Protein 3GS9 (pdb70)

CATH classification: 6.20.110.10 (+1 more: 3.55.50.40)

Radius of gyration: 22.48 Å; Cα contacts (8 Å, |Δi|>4): 636; chains: 1; bounding box: 35×64×62 Å

Solvent-accessible surface area: 17480 Å² total

Secondary structure (DSSP, 8-state):
---EEE-----EEE--S------B-BTT--EEE--EE-----SSTT-EEEETTEEEE--EE--B--EE--EEEEBGGGGGGG-EEEEEEEEE--HHHHHHHH----TT-EEE---TT-----EEEEEEEEEHHHHHHHHHHHHT---EEETTEEE--GGGSS-EEEEEEE----SSEEEEEE-TT----B---TTS--SSPPP----GGG-----PPPPPB-TT-SS------------S-EEEEEE-------EEEEEETTTTEEEEEEEEE--TT-----EEEE---TTT--------

Sequence (300 aa):
SDIIIVVADFWNNEEILTDFDDSFESWTENEEWSIEEFVAQTCYSFLDYESSVYFRGQEFVVKQLSHDATLSKDIRRAPHIYYTCQQDGRQDDDAITGSSFTLEQCLTHIFTDNRGFSWEIIDPSSNILEVQQENFGNNNYLTLIDQLLDDYGVVVVIPDNRHLVFPREIYGAKTENFIRRYYNTDEASSFDIDTLSLTIGYGVDSNGNNYFSSPITTYTSPEVEWGIRWQEPVSDEERYTVAGNQRRLLELQDYPATTGSVILECEGDYVLFIYEPLGIDYDVQIVAYYPFTIAPEITLSNNSIVSIAQLAVLG

Structure (mmCIF, N/CA/C/O backbone):
data_3GS9
#
_entry.id   3GS9
#
_cell.length_a   135.575
_cell.length_b   135.575
_cell.length_c   59.172
_cell.angle_alpha   90.000
_cell.angle_beta   90.000
_cell.angle_gamma   120.000
#
_symmetry.space_group_name_H-M   'H 3'
#
loop_
_entity.id
_entity.type
_entity.pdbx_description
1 polymer 'Protein gp18'
2 water water
#
loop_
_atom_site.group_PDB
_atom_site.id
_atom_site.type_symbol
_atom_site.label_atom_id
_atom_site.label_alt_id
_atom_site.label_comp_id
_atom_site.label_asym_id
_atom_site.label_entity_id
_atom_site.label_seq_id
_atom_site.pdbx_PDB_ins_code
_atom_site.Cartn_x
_atom_site.Cartn_y
_atom_site.Cartn_z
_atom_site.occupancy
_atom_site.B_iso_or_equiv
_atom_site.auth_seq_id
_atom_site.auth_comp_id
_atom_site.auth_asym_id
_atom_site.auth_atom_id
_atom_site.pdbx_PDB_model_num
ATOM 1 N N . SER A 1 4 ? 38.706 -6.828 8.076 1.00 39.60 3 SER A N 1
ATOM 2 C CA . SER A 1 4 ? 37.274 -6.828 7.660 1.00 38.99 3 SER A CA 1
ATOM 3 C C . SER A 1 4 ? 36.648 -8.242 7.548 1.00 36.69 3 SER A C 1
ATOM 4 O O . SER A 1 4 ? 35.479 -8.354 7.167 1.00 38.08 3 SER A O 1
ATOM 7 N N . ASP A 1 5 ? 37.414 -9.304 7.837 1.00 32.77 4 ASP A N 1
ATOM 8 C CA . ASP A 1 5 ? 36.853 -10.660 7.873 1.00 29.40 4 ASP A CA 1
ATOM 9 C C . ASP A 1 5 ? 35.912 -10.722 9.048 1.00 26.76 4 ASP A C 1
ATOM 10 O O . ASP A 1 5 ? 36.277 -10.267 10.132 1.00 28.93 4 ASP A O 1
ATOM 15 N N . ILE A 1 6 ? 34.708 -11.251 8.809 1.00 20.73 5 ILE A N 1
ATOM 16 C CA A ILE A 1 6 ? 33.727 -11.629 9.821 0.50 22.12 5 ILE A CA 1
ATOM 17 C CA B ILE A 1 6 ? 33.836 -11.604 9.914 0.50 20.35 5 ILE A CA 1
ATOM 18 C C . ILE A 1 6 ? 34.016 -13.073 10.250 1.00 19.33 5 ILE A C 1
ATOM 19 O O . ILE A 1 6 ? 34.172 -13.922 9.379 1.00 18.00 5 ILE A O 1
ATOM 28 N N . ILE A 1 7 ? 34.039 -13.356 11.546 1.00 17.33 6 ILE A N 1
ATOM 29 C CA . ILE A 1 7 ? 34.221 -14.728 12.032 1.00 15.47 6 ILE A CA 1
ATOM 30 C C . ILE A 1 7 ? 32.926 -15.177 12.709 1.00 16.37 6 ILE A C 1
ATOM 31 O O . ILE A 1 7 ? 32.302 -14.392 13.406 1.00 15.44 6 ILE A O 1
ATOM 36 N N . VAL A 1 8 ? 32.537 -16.421 12.475 1.00 16.15 7 VAL A N 1
ATOM 37 C CA A VAL A 1 8 ? 31.355 -17.046 13.080 0.50 17.87 7 VAL A CA 1
ATOM 38 C CA B VAL A 1 8 ? 31.376 -17.011 13.129 0.50 17.81 7 VAL A CA 1
ATOM 39 C C . VAL A 1 8 ? 31.781 -18.286 13.853 1.00 16.19 7 VAL A C 1
ATOM 40 O O . VAL A 1 8 ? 32.577 -19.091 13.335 1.00 15.17 7 VAL A O 1
ATOM 47 N N . ALA A 1 9 ? 31.266 -18.452 15.066 1.00 14.59 8 ALA A N 1
ATOM 48 C CA . ALA A 1 9 ? 31.486 -19.663 15.857 1.00 14.47 8 ALA A CA 1
ATOM 49 C C . ALA A 1 9 ? 30.145 -20.166 16.350 1.00 15.65 8 ALA A C 1
ATOM 50 O O . ALA A 1 9 ? 29.298 -19.362 16.718 1.00 15.39 8 ALA A O 1
ATOM 52 N N . ASP A 1 10 ? 29.941 -21.483 16.362 1.00 17.97 9 ASP A N 1
ATOM 53 C CA . ASP A 1 10 ? 28.719 -22.039 16.941 1.00 16.42 9 ASP A CA 1
ATOM 54 C C . ASP A 1 10 ? 28.769 -21.838 18.444 1.00 15.40 9 ASP A C 1
ATOM 55 O O . ASP A 1 10 ? 29.843 -21.540 19.028 1.00 15.65 9 ASP A O 1
ATOM 60 N N . PHE A 1 11 ? 27.624 -22.011 19.079 1.00 13.91 10 PHE A N 1
ATOM 61 C CA . PHE A 1 11 ? 27.531 -21.734 20.508 1.00 15.61 10 PHE A CA 1
ATOM 62 C C . PHE A 1 11 ? 28.536 -22.561 21.307 1.00 17.37 10 PHE A C 1
ATOM 63 O O . PHE A 1 11 ? 29.103 -22.084 22.259 1.00 19.23 10 PHE A O 1
ATOM 71 N N . TRP A 1 12 ? 28.804 -23.765 20.838 1.00 17.51 11 TRP A N 1
ATOM 72 C CA . TRP A 1 12 ? 29.624 -24.746 21.563 1.00 17.75 11 TRP A CA 1
ATOM 73 C C . TRP A 1 12 ? 31.114 -24.592 21.256 1.00 20.38 11 TRP A C 1
ATOM 74 O O . TRP A 1 12 ? 31.951 -25.211 21.907 1.00 23.25 11 TRP A O 1
ATOM 96 N N . ASN A 1 14 ? 32.991 -25.327 18.632 1.00 29.39 13 ASN A N 1
ATOM 97 C CA . ASN A 1 14 ? 33.637 -26.430 17.970 1.00 28.98 13 ASN A CA 1
ATOM 98 C C . ASN A 1 14 ? 33.811 -26.202 16.480 1.00 26.72 13 ASN A C 1
ATOM 99 O O . ASN A 1 14 ? 34.609 -26.882 15.845 1.00 27.12 13 ASN A O 1
ATOM 104 N N . ASN A 1 15 ? 33.033 -25.273 15.922 1.00 20.79 14 ASN A N 1
ATOM 105 C CA . ASN A 1 15 ? 33.098 -24.928 14.529 1.00 19.04 14 ASN A CA 1
ATOM 106 C C . ASN A 1 15 ? 33.243 -23.406 14.450 1.00 17.51 14 ASN A C 1
ATOM 107 O O . ASN A 1 15 ? 32.409 -22.670 14.999 1.00 14.52 14 ASN A O 1
ATOM 112 N N . GLU A 1 16 ? 34.342 -22.957 13.856 1.00 14.66 15 GLU A N 1
ATOM 113 C CA . GLU A 1 16 ? 34.624 -21.535 13.682 1.00 13.90 15 GLU A CA 1
ATOM 114 C C . GLU A 1 16 ? 35.190 -21.298 12.315 1.00 14.49 15 GLU A C 1
ATOM 115 O O . GLU A 1 16 ? 36.065 -22.059 11.857 1.00 15.42 15 GLU A O 1
ATOM 121 N N . GLU A 1 17 ? 34.695 -20.268 11.646 1.00 14.73 16 GLU A N 1
ATOM 122 C CA . GLU A 1 17 ? 35.226 -19.929 10.366 1.00 17.38 16 GLU A CA 1
ATOM 123 C C . GLU A 1 17 ? 34.939 -18.505 9.929 1.00 16.63 16 GLU A C 1
ATOM 124 O O . GLU A 1 17 ? 34.167 -17.782 10.563 1.00 18.20 16 GLU A O 1
ATOM 130 N N . ILE A 1 18 ? 35.590 -18.133 8.840 1.00 18.07 17 ILE A N 1
ATOM 131 C CA . ILE A 1 18 ? 35.347 -16.850 8.197 1.00 17.75 17 ILE A CA 1
ATOM 132 C C . ILE A 1 18 ? 34.003 -16.970 7.481 1.00 21.16 17 ILE A C 1
ATOM 133 O O . ILE A 1 18 ? 33.777 -17.909 6.725 1.00 21.78 17 ILE A O 1
ATOM 138 N N . LEU A 1 19 ? 33.113 -16.012 7.735 1.00 23.03 18 LEU A N 1
ATOM 139 C CA . LEU A 1 19 ? 31.829 -15.964 7.058 1.00 23.73 18 LEU A CA 1
ATOM 140 C C . LEU A 1 19 ? 31.968 -15.475 5.624 1.00 22.98 18 LEU A C 1
ATOM 141 O O . LEU A 1 19 ? 32.530 -14.401 5.398 1.00 25.60 18 LEU A O 1
ATOM 146 N N . THR A 1 20 ? 31.400 -16.203 4.659 1.00 25.37 19 THR A N 1
ATOM 147 C CA . THR A 1 20 ? 31.616 -15.838 3.244 1.00 28.62 19 THR A CA 1
ATOM 148 C C . THR A 1 20 ? 30.390 -15.581 2.382 1.00 31.67 19 THR A C 1
ATOM 149 O O . THR A 1 20 ? 30.439 -14.716 1.500 1.00 35.32 19 THR A O 1
ATOM 153 N N . ASP A 1 21 ? 29.308 -16.327 2.564 1.00 31.10 20 ASP A N 1
ATOM 154 C CA . ASP A 1 21 ? 28.268 -16.259 1.528 1.00 33.99 20 ASP A CA 1
ATOM 155 C C . ASP A 1 21 ? 27.174 -15.228 1.815 1.00 31.44 20 ASP A C 1
ATOM 156 O O . ASP A 1 21 ? 25.995 -15.468 1.522 1.00 35.46 20 ASP A O 1
ATOM 161 N N . PHE A 1 22 ? 27.579 -14.049 2.292 1.00 27.09 21 PHE A N 1
ATOM 162 C CA . PHE A 1 22 ? 26.603 -13.057 2.749 1.00 24.38 21 PHE A CA 1
ATOM 163 C C . PHE A 1 22 ? 26.453 -11.880 1.799 1.00 24.27 21 PHE A C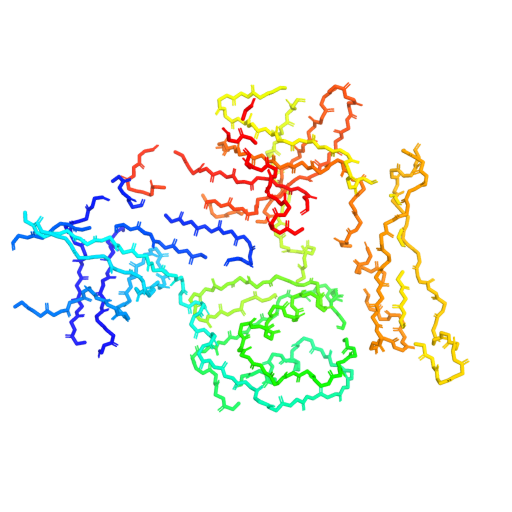 1
ATOM 164 O O . PHE A 1 22 ? 27.368 -11.544 1.036 1.00 22.28 21 PHE A O 1
ATOM 172 N N . ASP A 1 23 ? 25.264 -11.293 1.833 1.00 22.28 22 ASP A N 1
ATOM 173 C CA . ASP A 1 23 ? 24.937 -10.162 0.982 1.00 27.25 22 ASP A CA 1
ATOM 174 C C . ASP A 1 23 ? 25.543 -8.903 1.614 1.00 26.86 22 ASP A C 1
ATOM 175 O O . ASP A 1 23 ? 25.106 -8.436 2.671 1.00 22.25 22 ASP A O 1
ATOM 191 N N . ASP A 1 25 ? 25.419 -5.838 0.606 1.00 33.42 24 ASP A N 1
ATOM 192 C CA . ASP A 1 25 ? 24.429 -4.758 0.680 1.00 34.32 24 ASP A CA 1
ATOM 193 C C . ASP A 1 25 ? 23.378 -4.950 1.790 1.00 31.45 24 ASP A C 1
ATOM 194 O O . ASP A 1 25 ? 22.781 -3.987 2.269 1.00 33.20 24 ASP A O 1
ATOM 199 N N . SER A 1 26 ? 23.150 -6.194 2.196 1.00 30.61 25 SER A N 1
ATOM 200 C CA . SER A 1 26 ? 22.225 -6.504 3.276 1.00 27.11 25 SER A CA 1
ATOM 201 C C . SER A 1 26 ? 22.829 -6.069 4.610 1.00 25.47 25 SER A C 1
ATOM 202 O O . SER A 1 26 ? 22.096 -5.734 5.525 1.00 27.98 25 SER A O 1
ATOM 205 N N . PHE A 1 27 ? 24.158 -6.102 4.707 1.00 19.70 26 PHE A N 1
ATOM 206 C CA . PHE A 1 27 ? 24.820 -6.147 6.014 1.00 18.33 26 PHE A CA 1
ATOM 207 C C . PHE A 1 27 ? 24.703 -4.809 6.699 1.00 17.02 26 PHE A C 1
ATOM 208 O O . PHE A 1 27 ? 25.211 -3.805 6.207 1.00 15.47 26 PHE A O 1
ATOM 225 N N . GLU A 1 29 ? 24.775 -2.627 10.508 1.00 17.11 28 GLU A N 1
ATOM 226 C CA . GLU A 1 29 ? 25.057 -2.479 11.943 1.00 15.20 28 GLU A CA 1
ATOM 227 C C . GLU A 1 29 ? 24.231 -1.303 12.433 1.00 13.64 28 GLU A C 1
ATOM 228 O O . GLU A 1 29 ? 24.258 -0.222 11.847 1.00 17.22 28 GLU A O 1
ATOM 234 N N . SER A 1 30 ? 23.462 -1.518 13.476 1.00 13.94 29 SER A N 1
ATOM 235 C CA . SER A 1 30 ? 22.540 -0.482 13.963 1.00 15.36 29 SER A CA 1
ATOM 236 C C . SER A 1 30 ? 22.701 -0.353 15.474 1.00 16.17 29 SER A C 1
ATOM 237 O O . SER A 1 30 ? 22.876 -1.344 16.162 1.00 17.08 29 SER A O 1
ATOM 240 N N . TRP A 1 31 ? 22.685 0.884 15.960 1.00 17.12 30 TRP A N 1
ATOM 241 C CA . TRP A 1 31 ? 22.764 1.181 17.375 1.00 14.30 30 TRP A CA 1
ATOM 242 C C . TRP A 1 31 ? 21.789 2.318 17.668 1.00 15.44 30 TRP A C 1
ATOM 243 O O . TRP A 1 31 ? 21.674 3.260 16.894 1.00 17.73 30 TRP A O 1
ATOM 254 N N . THR A 1 32 ? 21.096 2.173 18.774 1.00 14.65 31 THR A N 1
ATOM 255 C CA . THR A 1 32 ? 20.233 3.230 19.327 1.00 17.21 31 THR A CA 1
ATOM 256 C C . THR A 1 32 ? 20.494 3.258 20.819 1.00 19.50 31 THR A C 1
ATOM 257 O O . THR A 1 32 ? 20.380 2.242 21.484 1.00 20.65 31 THR A O 1
ATOM 261 N N . GLU A 1 33 ? 20.805 4.448 21.316 1.00 17.92 32 GLU A N 1
ATOM 262 C CA . GLU A 1 33 ? 21.202 4.658 22.687 1.00 20.57 32 GLU A CA 1
ATOM 263 C C . GLU A 1 33 ? 20.279 3.978 23.709 1.00 20.21 32 GLU A C 1
ATOM 264 O O . GLU A 1 33 ? 19.064 4.256 23.741 1.00 20.41 32 GLU A O 1
ATOM 270 N N . ASN A 1 34 ? 20.873 3.100 24.522 1.00 23.97 33 ASN A N 1
ATOM 271 C CA . ASN A 1 34 ? 20.159 2.320 25.539 1.00 21.64 33 ASN A CA 1
ATOM 272 C C . ASN A 1 34 ? 18.884 1.626 25.050 1.00 22.82 33 ASN A C 1
ATOM 273 O O . ASN A 1 34 ? 17.897 1.502 25.796 1.00 25.72 33 ASN A O 1
ATOM 278 N N . GLU A 1 35 ? 18.901 1.155 23.810 1.00 18.72 34 GLU A N 1
ATOM 279 C CA A GLU A 1 35 ? 17.765 0.436 23.301 0.50 21.63 34 GLU A CA 1
ATOM 280 C CA B GLU A 1 35 ? 17.763 0.460 23.258 0.50 20.89 34 GLU A CA 1
ATOM 281 C C . GLU A 1 35 ? 18.221 -0.791 22.555 1.00 20.72 34 GLU A C 1
ATOM 282 O O . GLU A 1 35 ? 17.762 -1.875 22.857 1.00 19.46 34 GLU A O 1
ATOM 306 N N . TRP A 1 37 ? 21.656 -2.653 19.970 1.00 18.07 36 TRP A N 1
ATOM 307 C CA . TRP A 1 37 ? 22.865 -2.640 19.216 1.00 16.35 36 TRP A CA 1
ATOM 308 C C . TRP A 1 37 ? 22.923 -4.027 18.558 1.00 14.90 36 TRP A C 1
ATOM 309 O O . TRP A 1 37 ? 22.958 -5.039 19.269 1.00 16.73 36 TRP A O 1
ATOM 320 N N . SER A 1 38 ? 22.920 -4.062 17.225 1.00 14.15 37 SER A N 1
ATOM 321 C CA . SER A 1 38 ? 22.797 -5.331 16.536 1.00 15.95 37 SER A CA 1
ATOM 322 C C . SER A 1 38 ? 23.434 -5.268 15.165 1.00 16.97 37 SER A C 1
ATOM 323 O O . SER A 1 38 ? 23.707 -4.169 14.632 1.00 16.53 37 SER A O 1
ATOM 326 N N . ILE A 1 39 ? 23.681 -6.459 14.626 1.00 14.11 38 ILE A N 1
ATOM 327 C CA . ILE A 1 39 ? 23.940 -6.596 13.200 1.00 14.63 38 ILE A CA 1
ATOM 328 C C . ILE A 1 39 ? 22.823 -7.465 12.582 1.00 13.69 38 ILE A C 1
ATOM 329 O O . ILE A 1 39 ? 22.258 -8.322 13.241 1.00 17.76 38 ILE A O 1
ATOM 334 N N . GLU A 1 40 ? 22.511 -7.202 11.324 1.00 15.19 39 GLU A N 1
ATOM 335 C CA A GLU A 1 40 ? 21.617 -8.073 10.571 0.50 16.32 39 GLU A CA 1
ATOM 336 C CA B GLU A 1 40 ? 21.586 -8.018 10.547 0.50 14.54 39 GLU A CA 1
ATOM 337 C C . GLU A 1 40 ? 22.194 -8.224 9.184 1.00 15.05 39 GLU A C 1
ATOM 338 O O . GLU A 1 40 ? 22.757 -7.307 8.643 1.00 15.23 39 GLU A O 1
ATOM 349 N N . PHE A 1 41 ? 22.039 -9.416 8.652 1.00 14.70 40 PHE A N 1
ATOM 350 C CA . PHE A 1 41 ? 22.501 -9.735 7.316 1.00 15.66 40 PHE A CA 1
ATOM 351 C C . PHE A 1 41 ? 21.789 -10.971 6.783 1.00 21.26 40 PHE A C 1
ATOM 352 O O . PHE A 1 41 ? 21.136 -11.721 7.526 1.00 17.46 40 PHE A O 1
ATOM 371 N N . VAL A 1 43 ? 22.404 -14.437 4.278 1.00 20.61 42 VAL A N 1
ATOM 372 C CA . VAL A 1 43 ? 23.375 -15.402 3.752 1.00 22.63 42 VAL A CA 1
ATOM 373 C C . VAL A 1 43 ? 22.585 -16.378 2.879 1.00 26.30 42 VAL A C 1
ATOM 374 O O . VAL A 1 43 ? 21.489 -16.818 3.258 1.00 23.74 42 VAL A O 1
ATOM 378 N N . ALA A 1 44 ? 23.113 -16.670 1.696 1.00 27.93 43 ALA A N 1
ATOM 379 C CA . ALA A 1 44 ? 22.532 -17.690 0.813 1.00 31.09 43 ALA A CA 1
ATOM 380 C C . ALA A 1 44 ? 23.541 -18.791 0.697 1.00 33.37 43 ALA A C 1
ATOM 381 O O . ALA A 1 44 ? 24.709 -18.510 0.470 1.00 35.78 43 ALA A O 1
ATOM 383 N N . GLN A 1 45 ? 23.104 -20.038 0.848 1.00 37.38 44 GLN A N 1
ATOM 384 C CA . GLN A 1 45 ? 24.011 -21.191 0.785 1.00 41.46 44 GLN A CA 1
ATOM 385 C C . GLN A 1 45 ? 23.694 -22.116 -0.396 1.00 42.58 44 GLN A C 1
ATOM 386 O O . GLN A 1 45 ? 22.600 -22.071 -0.956 1.00 42.11 44 GLN A O 1
ATOM 392 N N . THR A 1 46 ? 24.668 -22.942 -0.773 1.00 44.22 45 THR A N 1
ATOM 393 C CA . THR A 1 46 ? 24.530 -23.864 -1.911 1.00 44.71 45 THR A CA 1
ATOM 394 C C . THR A 1 46 ? 25.148 -25.218 -1.593 1.00 45.29 45 THR A C 1
ATOM 395 O O . THR A 1 46 ? 24.738 -25.888 -0.642 1.00 47.02 45 THR A O 1
ATOM 397 N N . CYS A 1 52 ? 29.848 -30.928 6.641 1.00 68.35 51 CYS A N 1
ATOM 398 C CA . CYS A 1 52 ? 29.030 -29.723 6.770 1.00 68.06 51 CYS A CA 1
ATOM 399 C C . CYS A 1 52 ? 28.468 -29.551 8.183 1.00 66.35 51 CYS A C 1
ATOM 400 O O . CYS A 1 52 ? 27.285 -29.804 8.438 1.00 67.30 51 CYS A O 1
ATOM 403 N N . TYR A 1 53 ? 29.332 -29.109 9.092 1.00 63.13 52 TYR A N 1
ATOM 404 C CA . TYR A 1 53 ? 28.934 -28.793 10.464 1.00 60.11 52 TYR A CA 1
ATOM 405 C C . TYR A 1 53 ? 28.064 -27.526 10.504 1.00 56.14 52 TYR A C 1
ATOM 406 O O . TYR A 1 53 ? 27.854 -26.858 9.477 1.00 55.78 52 TYR A O 1
ATOM 415 N N . SER A 1 54 ? 27.558 -27.213 11.698 1.00 51.29 53 SER A N 1
ATOM 416 C CA . SER A 1 54 ? 26.837 -25.963 11.950 1.00 46.63 53 SER A CA 1
ATOM 417 C C . SER A 1 54 ? 27.837 -24.921 12.453 1.00 41.75 53 SER A C 1
ATOM 418 O O . SER A 1 54 ? 28.523 -25.154 13.464 1.00 41.87 53 SER A O 1
ATOM 421 N N . PHE A 1 55 ? 27.929 -23.794 11.750 1.00 35.86 54 PHE A N 1
ATOM 422 C CA . PHE A 1 55 ? 28.706 -22.642 12.229 1.00 32.88 54 PHE A CA 1
ATOM 423 C C . PHE A 1 55 ? 27.768 -21.482 12.622 1.00 29.29 54 PHE A C 1
ATOM 424 O O . PHE A 1 55 ? 27.923 -20.867 13.712 1.00 26.66 54 PHE A O 1
ATOM 432 N N . LEU A 1 56 ? 26.789 -21.214 11.746 1.00 27.79 55 LEU A N 1
ATOM 433 C CA . LEU A 1 56 ? 25.846 -20.094 11.917 1.00 24.72 55 LEU A CA 1
ATOM 434 C C . LEU A 1 56 ? 24.376 -20.517 12.154 1.00 22.50 55 LEU A C 1
ATOM 435 O O . LEU A 1 56 ? 23.650 -20.887 11.236 1.00 24.16 55 LEU A O 1
ATOM 440 N N . ASP A 1 57 ? 23.937 -20.426 13.407 1.00 17.72 56 ASP A N 1
ATOM 441 C CA . ASP A 1 57 ? 22.598 -20.819 13.801 1.00 16.91 56 ASP A CA 1
ATOM 442 C C . ASP A 1 57 ? 22.282 -20.043 15.090 1.00 16.66 56 ASP A C 1
ATOM 443 O O . ASP A 1 57 ? 23.084 -19.175 15.508 1.00 15.88 56 ASP A O 1
ATOM 448 N N . TYR A 1 58 ? 21.163 -20.365 15.731 1.00 15.92 57 TYR A N 1
ATOM 449 C CA . TYR A 1 58 ? 20.796 -19.767 17.041 1.00 16.01 57 TYR A CA 1
ATOM 450 C C . TYR A 1 58 ? 21.946 -19.931 17.991 1.00 15.57 57 TYR A C 1
ATOM 451 O O . TYR A 1 58 ? 22.552 -21.004 18.090 1.00 14.84 57 TYR A O 1
ATOM 460 N N . GLU A 1 59 ? 22.236 -18.849 18.680 1.00 14.27 58 GLU A N 1
ATOM 461 C CA . GLU A 1 59 ? 23.289 -18.791 19.688 1.00 15.72 58 GLU A CA 1
ATOM 462 C C . GLU A 1 59 ? 24.713 -18.803 19.154 1.00 15.41 58 GLU A C 1
ATOM 463 O O . GLU A 1 59 ? 25.667 -18.712 19.975 1.00 15.43 58 GLU A O 1
ATOM 469 N N . SER A 1 60 ? 24.884 -18.798 17.825 1.00 14.14 59 SER A N 1
ATOM 470 C CA . SER A 1 60 ? 26.215 -18.573 17.270 1.00 13.83 59 SER A CA 1
ATOM 471 C C . SER A 1 60 ? 26.691 -17.175 17.584 1.00 15.86 59 SER A C 1
ATOM 472 O O . SER A 1 60 ? 25.868 -16.233 17.646 1.00 14.49 59 SER A O 1
ATOM 475 N N . SER A 1 61 ? 28.006 -17.042 17.768 1.00 13.97 60 SER A N 1
ATOM 476 C CA . SER A 1 61 ? 28.638 -15.729 17.866 1.00 16.62 60 SER A CA 1
ATOM 477 C C . SER A 1 61 ? 29.167 -15.276 16.486 1.00 17.41 60 SER A C 1
ATOM 478 O O . SER A 1 61 ? 29.753 -16.058 15.737 1.00 16.06 60 SER A O 1
ATOM 481 N N . VAL A 1 62 ? 28.946 -14.002 16.190 1.00 15.65 61 VAL A N 1
ATOM 482 C CA . VAL A 1 62 ? 29.402 -13.365 14.958 1.00 15.27 61 VAL A CA 1
ATOM 483 C C . VAL A 1 62 ? 30.299 -12.212 15.356 1.00 15.79 61 VAL A C 1
ATOM 484 O O . VAL A 1 62 ? 29.906 -11.308 16.107 1.00 14.46 61 VAL A O 1
ATOM 488 N N . TYR A 1 63 ? 31.554 -12.301 14.927 1.00 14.46 62 TYR A N 1
ATOM 489 C CA . TYR A 1 63 ? 32.569 -11.315 15.310 1.00 15.68 62 TYR A CA 1
ATOM 490 C C . TYR A 1 63 ? 32.801 -10.307 14.195 1.00 17.04 62 TYR A C 1
ATOM 491 O O . TYR A 1 63 ? 33.163 -10.656 13.079 1.00 16.91 62 TYR A O 1
ATOM 500 N N . PHE A 1 64 ? 32.546 -9.043 14.510 1.00 17.56 63 PHE A N 1
ATOM 501 C CA . PHE A 1 64 ? 32.604 -7.973 13.530 1.00 18.02 63 PHE A CA 1
ATOM 502 C C . PHE A 1 64 ? 33.266 -6.753 14.178 1.00 18.00 63 PHE A C 1
ATOM 503 O O . PHE A 1 64 ? 32.817 -6.283 15.213 1.00 14.60 63 PHE A O 1
ATOM 511 N N . ARG A 1 65 ? 34.352 -6.302 13.571 1.00 17.98 64 ARG A N 1
ATOM 512 C CA . ARG A 1 65 ? 35.155 -5.147 14.025 1.00 21.80 64 ARG A CA 1
ATOM 513 C C . ARG A 1 65 ? 35.446 -5.143 15.546 1.00 20.46 64 ARG A C 1
ATOM 514 O O . ARG A 1 65 ? 35.344 -4.123 16.230 1.00 23.83 64 ARG A O 1
ATOM 522 N N . GLY A 1 66 ? 35.799 -6.301 16.050 1.00 19.53 65 GLY A N 1
ATOM 523 C CA . GLY A 1 66 ? 36.268 -6.384 17.419 1.00 21.80 65 GLY A CA 1
ATOM 524 C C . GLY A 1 66 ? 35.164 -6.558 18.439 1.00 21.34 65 GLY A C 1
ATOM 525 O O . GLY A 1 66 ? 35.457 -6.632 19.642 1.00 22.51 65 GLY A O 1
ATOM 526 N N . GLN A 1 67 ? 33.909 -6.656 17.984 1.00 19.57 66 GLN A N 1
ATOM 527 C CA . GLN A 1 67 ? 32.785 -6.866 18.884 1.00 17.60 66 GLN A CA 1
ATOM 528 C C . GLN A 1 67 ? 32.056 -8.148 18.562 1.00 16.40 66 GLN A C 1
ATOM 529 O O . GLN A 1 67 ? 32.038 -8.568 17.416 1.00 18.35 66 GLN A O 1
ATOM 535 N N . GLU A 1 68 ? 31.433 -8.730 19.584 1.00 18.69 67 GLU A N 1
ATOM 536 C CA . GLU A 1 68 ? 30.713 -10.012 19.468 1.00 15.61 67 GLU A CA 1
ATOM 537 C C . GLU A 1 68 ? 29.198 -9.789 19.483 1.00 16.93 67 GLU A C 1
ATOM 538 O O . GLU A 1 68 ? 28.690 -9.075 20.345 1.00 13.87 67 GLU A O 1
ATOM 544 N N . PHE A 1 69 ? 28.519 -10.424 18.536 1.00 13.92 68 PHE A N 1
ATOM 545 C CA . PHE A 1 69 ? 27.045 -10.371 18.370 1.00 15.39 68 PHE A CA 1
ATOM 546 C C . PHE A 1 69 ? 26.567 -11.799 18.345 1.00 16.04 68 PHE A C 1
ATOM 547 O O . PHE A 1 69 ? 27.270 -12.690 17.823 1.00 16.71 68 PHE A O 1
ATOM 555 N N . VAL A 1 70 ? 25.406 -12.051 18.924 1.00 13.31 69 VAL A N 1
ATOM 556 C CA . VAL A 1 70 ? 24.898 -13.399 19.091 1.00 12.51 69 VAL A CA 1
ATOM 557 C C . VAL A 1 70 ? 23.582 -13.571 18.339 1.00 14.79 69 VAL A C 1
ATOM 558 O O . VAL A 1 70 ? 22.675 -12.742 18.479 1.00 12.61 69 VAL A O 1
ATOM 562 N N . VAL A 1 71 ? 23.499 -14.624 17.530 1.00 14.21 70 VAL A N 1
ATOM 563 C CA . VAL A 1 71 ? 22.300 -14.862 16.710 1.00 14.14 70 VAL A CA 1
ATOM 564 C C . VAL A 1 71 ? 21.114 -15.232 17.623 1.00 14.63 70 VAL A C 1
ATOM 565 O O . VAL A 1 71 ? 21.177 -16.235 18.316 1.00 15.15 70 VAL A O 1
ATOM 569 N N . LYS A 1 72 ? 20.073 -14.376 17.652 1.00 14.50 71 LYS A N 1
ATOM 570 C CA . LYS A 1 72 ? 18.830 -14.626 18.384 1.00 14.05 71 LYS A CA 1
ATOM 571 C C . LYS A 1 72 ? 17.597 -14.802 17.488 1.00 15.33 71 LYS A C 1
ATOM 572 O O . LYS A 1 72 ? 16.651 -15.484 17.879 1.00 14.89 71 LYS A O 1
ATOM 578 N N . GLN A 1 73 ? 17.587 -14.153 16.317 1.00 14.91 72 GLN A N 1
ATOM 579 C CA . GLN A 1 73 ? 16.562 -14.365 15.325 1.00 15.32 72 GLN A CA 1
ATOM 580 C C . GLN A 1 73 ? 17.202 -14.830 14.035 1.00 17.99 72 GLN A C 1
ATOM 581 O O . GLN A 1 73 ? 18.289 -14.375 13.690 1.00 16.29 72 GLN A O 1
ATOM 587 N N . LEU A 1 74 ? 16.532 -15.762 13.363 1.00 18.02 73 LEU A N 1
ATOM 588 C CA . LEU A 1 74 ? 17.034 -16.419 12.161 1.00 16.31 73 LEU A CA 1
ATOM 589 C C . LEU A 1 74 ? 15.860 -16.998 11.383 1.00 19.13 73 LEU A C 1
ATOM 590 O O . LEU A 1 74 ? 15.018 -17.748 11.928 1.00 20.46 73 LEU A O 1
ATOM 595 N N . SER A 1 75 ? 15.797 -16.620 10.120 1.00 19.45 74 SER A N 1
ATOM 596 C CA . SER A 1 75 ? 14.761 -17.113 9.193 1.00 19.81 74 SER A CA 1
ATOM 597 C C . SER A 1 75 ? 15.358 -18.255 8.358 1.00 19.08 74 SER A C 1
ATOM 598 O O . SER A 1 75 ? 16.567 -18.324 8.167 1.00 18.90 74 SER A O 1
ATOM 601 N N . HIS A 1 76 ? 14.526 -19.201 7.899 1.00 17.62 75 HIS A N 1
ATOM 602 C CA . HIS A 1 76 ? 14.986 -20.252 6.994 1.00 18.96 75 HIS A CA 1
ATOM 603 C C . HIS A 1 76 ? 14.063 -20.345 5.790 1.00 23.20 75 HIS A C 1
ATOM 604 O O . HIS A 1 76 ? 12.913 -20.742 5.943 1.00 24.55 75 HIS A O 1
ATOM 611 N N . ASP A 1 77 ? 14.578 -20.023 4.602 1.00 24.14 76 ASP A N 1
ATOM 612 C CA . ASP A 1 77 ? 13.821 -20.159 3.335 1.00 27.38 76 ASP A CA 1
ATOM 613 C C . ASP A 1 77 ? 14.651 -20.825 2.246 1.00 27.80 76 ASP A C 1
ATOM 614 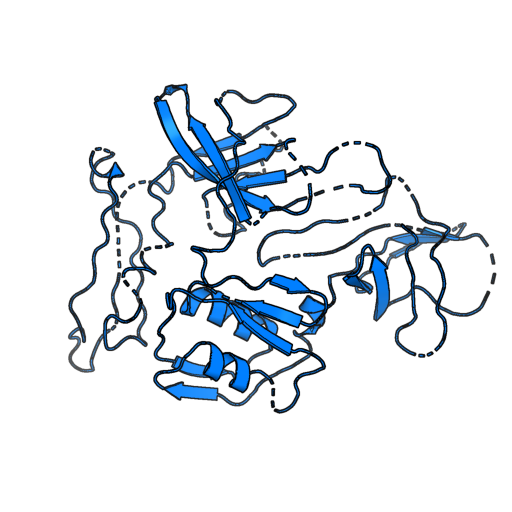O O . ASP A 1 77 ? 15.872 -20.732 2.276 1.00 27.38 76 ASP A O 1
ATOM 619 N N . ALA A 1 78 ? 13.987 -21.487 1.287 1.00 27.33 77 ALA A N 1
ATOM 620 C CA . ALA A 1 78 ? 14.661 -22.222 0.208 1.00 29.30 77 ALA A CA 1
ATOM 621 C C . ALA A 1 78 ? 14.002 -22.051 -1.177 1.00 28.53 77 ALA A C 1
ATOM 622 O O . ALA A 1 78 ? 13.444 -21.003 -1.511 1.00 28.59 77 ALA A O 1
ATOM 624 N N . THR A 1 82 ? 17.921 -21.800 -3.863 1.00 40.89 81 THR A N 1
ATOM 625 C CA . THR A 1 82 ? 18.719 -22.465 -2.820 1.00 40.62 81 THR A CA 1
ATOM 626 C C . THR A 1 82 ? 18.226 -21.996 -1.440 1.00 36.47 81 THR A C 1
ATOM 627 O O . THR A 1 82 ? 17.125 -21.459 -1.343 1.00 38.61 81 THR A O 1
ATOM 631 N N . LEU A 1 83 ? 19.032 -22.182 -0.395 1.00 34.99 82 LEU A N 1
ATOM 632 C CA . LEU A 1 83 ? 18.632 -21.765 0.965 1.00 32.58 82 LEU A CA 1
ATOM 633 C C . LEU A 1 83 ? 19.134 -20.380 1.342 1.00 29.09 82 LEU A C 1
ATOM 634 O O . LEU A 1 83 ? 20.231 -19.995 0.972 1.00 26.32 82 LEU A O 1
ATOM 639 N N . SER A 1 84 ? 18.316 -19.640 2.087 1.00 25.13 83 SER A N 1
ATOM 640 C CA . SER A 1 84 ? 18.646 -18.270 2.486 1.00 24.58 83 SER A CA 1
ATOM 641 C C . SER A 1 84 ? 18.299 -18.102 3.962 1.00 23.55 83 SER A C 1
ATOM 642 O O . SER A 1 84 ? 17.293 -18.638 4.401 1.00 19.41 83 SER A O 1
ATOM 645 N N . LYS A 1 85 ? 19.142 -17.398 4.721 1.00 20.21 84 LYS A N 1
ATOM 646 C CA . LYS A 1 85 ? 18.886 -17.136 6.144 1.00 19.62 84 LYS A CA 1
ATOM 647 C C . LYS A 1 85 ? 19.108 -15.662 6.415 1.00 18.68 84 LYS A C 1
ATOM 648 O O . LYS A 1 85 ? 20.085 -15.081 5.926 1.00 18.21 84 LYS A O 1
ATOM 654 N N . ASP A 1 86 ? 18.175 -15.048 7.150 1.00 16.78 85 ASP A N 1
ATOM 655 C CA . ASP A 1 86 ? 18.285 -13.655 7.540 1.00 16.18 85 ASP A CA 1
ATOM 656 C C . ASP A 1 86 ? 18.559 -13.699 9.037 1.00 17.86 85 ASP A C 1
ATOM 657 O O . ASP A 1 86 ? 17.766 -14.270 9.795 1.00 18.64 85 ASP A O 1
ATOM 662 N N . ILE A 1 87 ? 19.706 -13.152 9.426 1.00 18.73 86 ILE A N 1
ATOM 663 C CA . ILE A 1 87 ? 20.185 -13.175 10.816 1.00 17.41 86 ILE A CA 1
ATOM 664 C C . ILE A 1 87 ? 19.933 -11.824 11.469 1.00 16.96 86 ILE A C 1
ATOM 665 O O . ILE A 1 87 ? 20.170 -10.784 10.856 1.00 16.18 86 ILE A O 1
ATOM 670 N N . ARG A 1 88 ? 19.489 -11.838 12.714 1.00 16.58 87 ARG A N 1
ATOM 671 C CA A ARG A 1 88 ? 19.533 -10.671 13.539 0.50 17.83 87 ARG A CA 1
ATOM 672 C CA B ARG A 1 88 ? 19.496 -10.674 13.564 0.50 16.43 87 ARG A CA 1
ATOM 673 C C . ARG A 1 88 ? 20.257 -11.068 14.826 1.00 16.38 87 ARG A C 1
ATOM 674 O O . ARG A 1 88 ? 19.843 -11.989 15.517 1.00 15.14 87 ARG A O 1
ATOM 689 N N . ALA A 1 89 ? 21.349 -10.365 15.114 1.00 15.38 88 ALA A N 1
ATOM 690 C CA . ALA A 1 89 ? 22.272 -10.699 16.196 1.00 14.76 88 ALA A CA 1
ATOM 691 C C . ALA A 1 89 ? 22.538 -9.479 17.079 1.00 14.44 88 ALA A C 1
ATOM 692 O O . ALA A 1 89 ? 23.340 -8.607 16.715 1.00 13.74 88 ALA A O 1
ATOM 694 N N . PRO A 1 90 ? 21.833 -9.387 18.221 1.00 14.99 89 PRO A N 1
ATOM 695 C CA . PRO A 1 90 ? 22.158 -8.373 19.241 1.00 16.07 89 PRO A CA 1
ATOM 696 C C . PRO A 1 90 ? 23.565 -8.516 19.830 1.00 15.64 89 PRO A C 1
ATOM 697 O O . PRO A 1 90 ? 24.077 -9.629 19.991 1.00 14.74 89 PRO A O 1
ATOM 701 N N . HIS A 1 91 ? 24.171 -7.378 20.103 1.00 15.69 90 HIS A N 1
ATOM 702 C CA . HIS A 1 91 ? 25.471 -7.329 20.756 1.00 14.09 90 HIS A CA 1
ATOM 703 C C . HIS A 1 91 ? 25.491 -8.186 22.042 1.00 13.08 90 HIS A C 1
ATOM 704 O O . HIS A 1 91 ? 24.506 -8.284 22.747 1.00 13.77 90 HIS A O 1
ATOM 711 N N . ILE A 1 92 ? 26.641 -8.799 22.325 1.00 12.42 91 ILE A N 1
ATOM 712 C CA . ILE A 1 92 ? 26.814 -9.652 23.506 1.00 14.16 91 ILE A CA 1
ATOM 713 C C . ILE A 1 92 ? 26.405 -8.995 24.840 1.00 13.15 91 ILE A C 1
ATOM 714 O O . ILE A 1 92 ? 25.969 -9.665 25.751 1.00 13.63 91 ILE A O 1
ATOM 719 N N . TYR A 1 93 ? 26.465 -7.662 24.900 1.00 12.67 92 TYR A N 1
ATOM 720 C CA . TYR A 1 93 ? 25.997 -6.931 26.090 1.00 15.56 92 TYR A CA 1
ATOM 721 C C . TYR A 1 93 ? 24.613 -7.390 26.513 1.00 13.69 92 TYR A C 1
ATOM 722 O O . TYR A 1 93 ? 24.368 -7.624 27.691 1.00 14.93 92 TYR A O 1
ATOM 731 N N . TYR A 1 94 ? 23.723 -7.530 25.541 1.00 14.06 93 TYR A N 1
ATOM 732 C CA . TYR A 1 94 ? 22.294 -7.834 25.820 1.00 15.34 93 TYR A CA 1
ATOM 733 C C . TYR A 1 94 ? 22.054 -9.210 26.422 1.00 14.67 93 TYR A C 1
ATOM 734 O O . TYR A 1 94 ? 21.001 -9.465 27.018 1.00 18.51 93 TYR A O 1
ATOM 743 N N . THR A 1 95 ? 23.065 -10.093 26.327 1.00 15.25 94 THR A N 1
ATOM 744 C CA . THR A 1 95 ? 22.975 -11.384 27.001 1.00 15.00 94 THR A CA 1
ATOM 745 C C . THR A 1 95 ? 23.028 -11.313 28.533 1.00 13.08 94 THR A C 1
ATOM 746 O O . THR A 1 95 ? 22.779 -12.308 29.171 1.00 14.47 94 THR A O 1
ATOM 750 N N . CYS A 1 96 ? 23.370 -10.154 29.103 1.00 16.32 95 CYS A N 1
ATOM 751 C CA . CYS A 1 96 ? 23.327 -9.986 30.564 1.00 15.65 95 CYS A CA 1
ATOM 752 C C . CYS A 1 96 ? 21.927 -10.182 31.145 1.00 13.62 95 CYS A C 1
ATOM 753 O O . CYS A 1 96 ? 21.752 -10.427 32.357 1.00 16.36 95 CYS A O 1
ATOM 756 N N . GLN A 1 97 ? 20.922 -10.059 30.291 1.00 13.54 96 GLN A N 1
ATOM 757 C CA A GLN A 1 97 ? 19.563 -10.299 30.719 0.50 13.99 96 GLN A CA 1
ATOM 758 C CA B GLN A 1 97 ? 19.535 -10.330 30.644 0.50 13.44 96 GLN A CA 1
ATOM 759 C C . GLN A 1 97 ? 19.304 -11.754 31.146 1.00 14.98 96 GLN A C 1
ATOM 760 O O . GLN A 1 97 ? 18.302 -12.023 31.852 1.00 16.16 96 GLN A O 1
ATOM 771 N N . ASP A 1 98 ? 20.217 -12.663 30.775 1.00 14.38 97 ASP A N 1
ATOM 772 C CA . ASP A 1 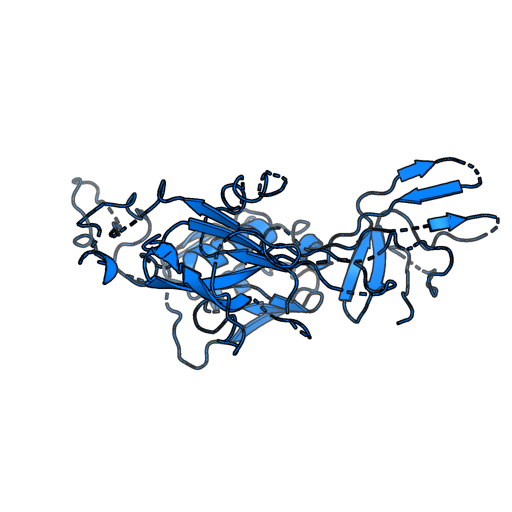98 ? 20.142 -14.069 31.211 1.00 12.71 97 ASP A CA 1
ATOM 773 C C . ASP A 1 98 ? 20.497 -14.249 32.699 1.00 15.77 97 ASP A C 1
ATOM 774 O O . ASP A 1 98 ? 20.311 -15.312 33.259 1.00 16.54 97 ASP A O 1
ATOM 779 N N . GLY A 1 99 ? 21.006 -13.186 33.312 1.00 15.89 98 GLY A N 1
ATOM 780 C CA . GLY A 1 99 ? 21.421 -13.195 34.727 1.00 16.27 98 GLY A CA 1
ATOM 781 C C . GLY A 1 99 ? 20.413 -12.500 35.599 1.00 19.40 98 GLY A C 1
ATOM 782 O O . GLY A 1 99 ? 19.792 -11.523 35.184 1.00 17.32 98 GLY A O 1
ATOM 783 N N . ARG A 1 100 ? 20.217 -13.029 36.804 1.00 21.07 99 ARG A N 1
ATOM 784 C CA . ARG A 1 100 ? 19.281 -12.435 37.756 1.00 18.73 99 ARG A CA 1
ATOM 785 C C . ARG A 1 100 ? 20.026 -12.220 39.068 1.00 18.62 99 ARG A C 1
ATOM 786 O O . ARG A 1 100 ? 20.814 -13.083 39.506 1.00 19.89 99 ARG A O 1
ATOM 794 N N . GLN A 1 101 ? 19.764 -11.082 39.695 1.00 18.42 100 GLN A N 1
ATOM 795 C CA . GLN A 1 101 ? 20.169 -10.847 41.087 1.00 18.49 100 GLN A CA 1
ATOM 796 C C . GLN A 1 101 ? 18.873 -10.735 41.877 1.00 18.27 100 GLN A C 1
ATOM 797 O O . GLN A 1 101 ? 18.234 -9.709 41.851 1.00 17.15 100 GLN A O 1
ATOM 803 N N . ASP A 1 102 ? 18.465 -11.830 42.541 1.00 20.97 101 ASP A N 1
ATOM 804 C CA A ASP A 1 102 ? 17.214 -11.909 43.284 0.50 20.49 101 ASP A CA 1
ATOM 805 C CA B ASP A 1 102 ? 17.192 -11.834 43.256 0.50 19.22 101 ASP A CA 1
ATOM 806 C C . ASP A 1 102 ? 17.301 -11.122 44.602 1.00 19.35 101 ASP A C 1
ATOM 807 O O . ASP A 1 102 ? 16.281 -10.698 45.165 1.00 21.39 101 ASP A O 1
ATOM 816 N N . ASP A 1 103 ? 18.523 -10.994 45.101 1.00 17.57 102 ASP A N 1
ATOM 817 C CA . ASP A 1 103 ? 18.780 -10.318 46.402 1.00 18.09 102 ASP A CA 1
ATOM 818 C C . ASP A 1 103 ? 18.682 -8.805 46.215 1.00 17.96 102 ASP A C 1
ATOM 819 O O . ASP A 1 103 ? 19.027 -8.286 45.155 1.00 19.12 102 ASP A O 1
ATOM 824 N N . ALA A 1 104 ? 18.198 -8.101 47.246 1.00 18.92 103 ALA A N 1
ATOM 825 C CA . ALA A 1 104 ? 17.985 -6.666 47.177 1.00 20.15 103 ALA A CA 1
ATOM 826 C C . ALA A 1 104 ? 18.723 -6.001 48.343 1.00 20.43 103 ALA A C 1
ATOM 827 O O . ALA A 1 104 ? 18.965 -6.633 49.382 1.00 21.23 103 ALA A O 1
ATOM 829 N N . ILE A 1 105 ? 19.161 -4.755 48.133 1.00 19.27 104 ILE A N 1
ATOM 830 C CA . ILE A 1 105 ? 19.873 -3.990 49.152 1.00 18.13 104 ILE A CA 1
ATOM 831 C C . ILE A 1 105 ? 19.262 -2.601 49.311 1.00 16.70 104 ILE A C 1
ATOM 832 O O . ILE A 1 105 ? 18.697 -2.031 48.384 1.00 18.98 104 ILE A O 1
ATOM 837 N N . THR A 1 106 ? 19.350 -2.096 50.536 1.00 18.21 105 THR A N 1
ATOM 838 C CA . THR A 1 106 ? 18.790 -0.822 50.893 1.00 18.35 105 THR A CA 1
ATOM 839 C C . THR A 1 106 ? 19.805 0.016 51.635 1.00 18.88 105 THR A C 1
ATOM 840 O O . THR A 1 106 ? 20.411 -0.440 52.603 1.00 18.04 105 THR A O 1
ATOM 844 N N . GLY A 1 107 ? 19.979 1.249 51.189 1.00 16.67 106 GLY A N 1
ATOM 845 C CA . GLY A 1 107 ? 20.932 2.120 51.833 1.00 16.76 106 GLY A CA 1
ATOM 846 C C . GLY A 1 107 ? 21.465 3.157 50.902 1.00 17.81 106 GLY A C 1
ATOM 847 O O . GLY A 1 107 ? 21.065 3.223 49.733 1.00 17.01 106 GLY A O 1
ATOM 848 N N . SER A 1 108 ? 22.356 3.990 51.423 1.00 15.78 107 SER A N 1
ATOM 849 C CA A SER A 1 108 ? 22.960 5.039 50.602 0.50 16.33 107 SER A CA 1
ATOM 850 C CA B SER A 1 108 ? 22.971 5.037 50.610 0.50 16.40 107 SER A CA 1
ATOM 851 C C . SER A 1 108 ? 24.204 4.464 49.953 1.00 17.32 107 SER A C 1
ATOM 852 O O . SER A 1 108 ? 25.216 4.244 50.634 1.00 17.30 107 SER A O 1
ATOM 857 N N . PHE A 1 109 ? 24.122 4.222 48.646 1.00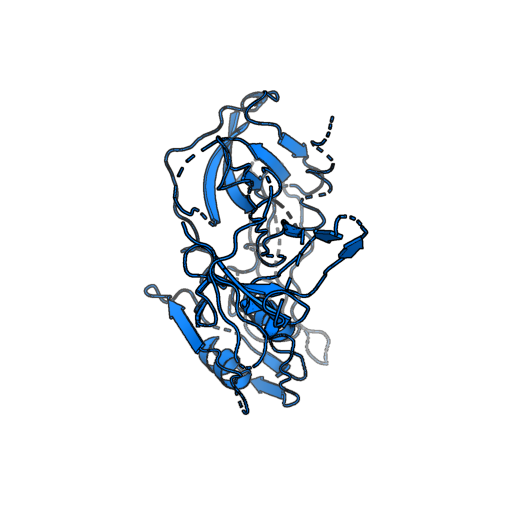 16.49 108 PHE A N 1
ATOM 858 C CA . PHE A 1 109 ? 25.189 3.516 47.932 1.00 15.70 108 PHE A CA 1
ATOM 859 C C . PHE A 1 109 ? 25.745 4.272 46.730 1.00 17.37 108 PHE A C 1
ATOM 860 O O . PHE A 1 109 ? 25.023 4.994 46.027 1.00 15.67 108 PHE A O 1
ATOM 868 N N . THR A 1 110 ? 27.009 4.000 46.439 1.00 16.15 109 THR A N 1
ATOM 869 C CA . THR A 1 110 ? 27.652 4.487 45.252 1.00 15.86 109 THR A CA 1
ATOM 870 C C . THR A 1 110 ? 27.285 3.591 44.074 1.00 16.57 109 THR A C 1
ATOM 871 O O . THR A 1 110 ? 26.872 2.437 44.259 1.00 15.11 109 THR A O 1
ATOM 875 N N . LEU A 1 111 ? 27.472 4.096 42.857 1.00 16.67 110 LEU A N 1
ATOM 876 C CA . LEU A 1 111 ? 27.314 3.272 41.668 1.00 16.84 110 LEU A CA 1
ATOM 877 C C . LEU A 1 111 ? 28.157 2.013 41.775 1.00 16.59 110 LEU A C 1
ATOM 878 O O . LEU A 1 111 ? 27.724 0.938 41.369 1.00 16.04 110 LEU A O 1
ATOM 883 N N . GLU A 1 112 ? 29.388 2.166 42.272 1.00 14.99 111 GLU A N 1
ATOM 884 C CA . GLU A 1 112 ? 30.297 1.020 42.433 1.00 16.05 111 GLU A CA 1
ATOM 885 C C . GLU A 1 112 ? 29.683 -0.061 43.313 1.00 16.50 111 GLU A C 1
ATOM 886 O O . GLU A 1 112 ? 29.709 -1.221 42.950 1.00 14.60 111 GLU A O 1
ATOM 889 N N . GLN A 1 113 ? 29.141 0.315 44.467 1.00 16.72 112 GLN A N 1
ATOM 890 C CA . GLN A 1 113 ? 28.472 -0.649 45.331 1.00 16.32 112 GLN A CA 1
ATOM 891 C C . GLN A 1 113 ? 27.276 -1.355 44.661 1.00 16.87 112 GLN A C 1
ATOM 892 O O . GLN A 1 113 ? 27.050 -2.573 44.858 1.00 13.41 112 GLN A O 1
ATOM 898 N N . CYS A 1 114 ? 26.499 -0.600 43.892 1.00 16.22 113 CYS A N 1
ATOM 899 C CA . CYS A 1 114 ? 25.377 -1.203 43.156 1.00 17.66 113 CYS A CA 1
ATOM 900 C C . CYS A 1 114 ? 25.845 -2.193 42.091 1.00 17.55 113 CYS A C 1
ATOM 901 O O . CYS A 1 114 ? 25.304 -3.277 41.990 1.00 16.87 113 CYS A O 1
ATOM 904 N N . LEU A 1 115 ? 26.865 -1.830 41.313 1.00 14.55 114 LEU A N 1
ATOM 905 C CA . LEU A 1 115 ? 27.339 -2.715 40.252 1.00 14.28 114 LEU A CA 1
ATOM 906 C C . LEU A 1 115 ? 27.924 -3.980 40.865 1.00 17.07 114 LEU A C 1
ATOM 907 O O . LEU A 1 115 ? 27.664 -5.099 40.400 1.00 18.00 114 LEU A O 1
ATOM 912 N N . THR A 1 116 ? 28.632 -3.792 41.978 1.00 17.16 115 THR A N 1
ATOM 913 C CA . THR A 1 116 ? 29.125 -4.932 42.734 1.00 16.64 115 THR A CA 1
ATOM 914 C C . THR A 1 116 ? 27.983 -5.869 43.143 1.00 19.46 115 THR A C 1
ATOM 915 O O . THR A 1 116 ? 28.078 -7.105 42.995 1.00 18.61 115 THR A O 1
ATOM 919 N N . HIS A 1 117 ? 26.889 -5.282 43.626 1.00 18.24 116 HIS A N 1
ATOM 920 C CA . HIS A 1 117 ? 25.735 -6.065 43.994 1.00 20.58 116 HIS A CA 1
ATOM 921 C C . HIS A 1 117 ? 25.181 -6.897 42.828 1.00 19.58 116 HIS A C 1
ATOM 922 O O . HIS A 1 117 ? 24.790 -8.053 43.010 1.00 20.36 116 HIS A O 1
ATOM 929 N N . ILE A 1 118 ? 25.119 -6.306 41.641 1.00 18.66 117 ILE A N 1
ATOM 930 C CA . ILE A 1 118 ? 24.546 -7.003 40.489 1.00 19.16 117 ILE A CA 1
ATOM 931 C C . ILE A 1 118 ? 25.310 -8.297 40.215 1.00 21.43 117 ILE A C 1
ATOM 932 O O . ILE A 1 118 ? 24.700 -9.337 40.042 1.00 19.54 117 ILE A O 1
ATOM 937 N N . PHE A 1 119 ? 26.636 -8.207 40.202 1.00 21.90 118 PHE A N 1
ATOM 938 C CA . PHE A 1 119 ? 27.492 -9.262 39.644 1.00 23.40 118 PHE A CA 1
ATOM 939 C C . PHE A 1 119 ? 28.190 -10.106 40.722 1.00 27.08 118 PHE A C 1
ATOM 940 O O . PHE A 1 119 ? 29.074 -10.898 40.389 1.00 29.69 118 PHE A O 1
ATOM 955 N N . THR A 1 121 ? 27.297 -12.669 42.729 1.00 30.07 120 THR A N 1
ATOM 956 C CA . THR A 1 121 ? 27.087 -14.108 42.802 1.00 30.84 120 THR A CA 1
ATOM 957 C C . THR A 1 121 ? 27.512 -14.811 41.524 1.00 30.86 120 THR A C 1
ATOM 958 O O . THR A 1 121 ? 28.072 -15.923 41.578 1.00 30.20 120 THR A O 1
ATOM 962 N N . ASP A 1 122 ? 27.256 -14.171 40.382 1.00 26.72 121 ASP A N 1
ATOM 963 C CA . ASP A 1 122 ? 27.608 -14.753 39.092 1.00 23.73 121 ASP A CA 1
ATOM 964 C C . ASP A 1 122 ? 27.794 -13.620 38.106 1.00 21.29 121 ASP A C 1
ATOM 965 O O . ASP A 1 122 ? 26.819 -13.020 37.660 1.00 22.35 121 ASP A O 1
ATOM 970 N N . ASN A 1 123 ? 29.038 -13.307 37.777 1.00 18.88 122 ASN A N 1
ATOM 971 C CA . ASN A 1 123 ? 29.248 -12.196 36.846 1.00 16.90 122 ASN A CA 1
ATOM 972 C C . ASN A 1 123 ? 28.975 -12.551 35.402 1.00 18.76 122 ASN A C 1
ATOM 973 O O . ASN A 1 123 ? 28.924 -11.663 34.554 1.00 17.22 122 ASN A O 1
ATOM 978 N N . ARG A 1 124 ? 28.803 -13.842 35.095 1.00 18.45 123 ARG A N 1
ATOM 979 C CA . ARG A 1 124 ? 28.535 -14.276 33.715 1.00 20.07 123 ARG A CA 1
ATOM 980 C C . ARG A 1 124 ? 29.514 -13.717 32.669 1.00 19.53 123 ARG A C 1
ATOM 981 O O . ARG A 1 124 ? 29.147 -13.461 31.507 1.00 20.31 123 ARG A O 1
ATOM 989 N N . GLY A 1 125 ? 30.766 -13.510 33.094 1.00 17.71 124 GLY A N 1
ATOM 990 C CA . GLY A 1 125 ? 31.807 -13.002 32.257 1.00 17.62 124 GLY A CA 1
ATOM 991 C C . GLY A 1 125 ? 31.847 -11.509 32.061 1.00 19.20 124 GLY A C 1
ATOM 992 O O . GLY A 1 125 ? 32.687 -10.991 31.312 1.00 20.30 124 GLY A O 1
ATOM 993 N N . PHE A 1 126 ? 30.922 -10.803 32.707 1.00 16.74 125 PHE A N 1
ATOM 994 C CA . PHE A 1 126 ? 30.892 -9.351 32.661 1.00 15.83 125 PHE A CA 1
ATOM 995 C C . PHE A 1 126 ? 31.860 -8.722 33.626 1.00 16.82 125 PHE A C 1
ATOM 996 O O . PHE A 1 126 ? 32.048 -9.193 34.732 1.00 18.97 125 PHE A O 1
ATOM 1004 N N . SER A 1 127 ? 32.441 -7.622 33.189 1.00 17.25 126 SER A N 1
ATOM 1005 C CA . SER A 1 127 ? 33.223 -6.778 34.087 1.00 14.98 126 SER A CA 1
ATOM 1006 C C . SER A 1 127 ? 32.781 -5.351 33.900 1.00 14.36 126 SER A C 1
ATOM 1007 O O . SER A 1 127 ? 32.044 -5.015 32.956 1.00 16.50 126 SER A O 1
ATOM 1010 N N . TRP A 1 128 ? 33.231 -4.504 34.800 1.00 17.08 127 TRP A N 1
ATOM 1011 C CA . TRP A 1 128 ? 32.888 -3.104 34.711 1.00 17.55 127 TRP A CA 1
ATOM 1012 C C . TRP A 1 128 ? 33.969 -2.181 35.280 1.00 16.15 127 TRP A C 1
ATOM 1013 O O . TRP A 1 128 ? 34.863 -2.592 36.081 1.00 15.47 127 TRP A O 1
ATOM 1024 N N . GLU A 1 129 ? 33.865 -0.922 34.859 1.00 15.80 128 GLU A N 1
ATOM 1025 C CA . GLU A 1 129 ? 34.652 0.167 35.406 1.00 17.85 128 GLU A CA 1
ATOM 1026 C C . GLU A 1 129 ? 33.858 1.461 35.293 1.00 18.94 128 GLU A C 1
ATOM 1027 O O . GLU A 1 129 ? 32.990 1.600 34.433 1.00 17.73 128 GLU A O 1
ATOM 1033 N N . ILE A 1 130 ? 34.160 2.380 36.189 1.00 18.29 129 ILE A N 1
ATOM 1034 C CA . ILE A 1 130 ? 33.535 3.684 36.236 1.00 15.10 129 ILE A CA 1
ATOM 1035 C C . ILE A 1 130 ? 34.623 4.688 35.964 1.00 15.57 129 ILE A C 1
ATOM 1036 O O . ILE A 1 130 ? 35.679 4.641 36.642 1.00 14.23 129 ILE A O 1
ATOM 1041 N N . ILE A 1 131 ? 34.408 5.507 34.932 1.00 16.58 130 ILE A N 1
ATOM 1042 C CA . ILE A 1 131 ? 35.307 6.620 34.637 1.00 16.45 130 ILE A CA 1
ATOM 1043 C C . ILE A 1 131 ? 34.632 7.930 35.044 1.00 18.30 130 ILE A C 1
ATOM 1044 O O . ILE A 1 131 ? 33.623 8.338 34.438 1.00 18.33 130 ILE A O 1
ATOM 1049 N N . ASP A 1 132 ? 35.133 8.531 36.126 1.00 19.54 131 ASP A N 1
ATOM 1050 C CA . ASP A 1 132 ? 34.567 9.755 36.698 1.00 16.38 131 ASP A CA 1
ATOM 1051 C C . ASP A 1 132 ? 35.685 10.565 37.379 1.00 18.13 131 ASP A C 1
ATOM 1052 O O . ASP A 1 132 ? 35.681 10.744 38.588 1.00 17.83 131 ASP A O 1
ATOM 1057 N N . PRO A 1 133 ? 36.665 11.042 36.593 1.00 18.07 132 PRO A N 1
ATOM 1058 C CA . PRO A 1 133 ? 37.851 11.662 37.230 1.00 19.50 132 PRO A CA 1
ATOM 1059 C C . PRO A 1 133 ? 37.534 12.947 38.000 1.00 17.17 132 PRO A C 1
ATOM 1060 O O . PRO A 1 133 ? 38.272 13.291 38.944 1.00 16.92 132 PRO A O 1
ATOM 1064 N N . SER A 1 134 ? 36.438 13.633 37.615 1.00 16.83 133 SER A N 1
ATOM 1065 C CA A SER A 1 134 ? 35.997 14.881 38.259 0.50 18.14 133 SER A CA 1
ATOM 1066 C CA B SER A 1 134 ? 36.029 14.881 38.272 0.50 16.04 133 SER A CA 1
ATOM 1067 C C . SER A 1 134 ? 35.064 14.687 39.445 1.00 18.74 133 SER A C 1
ATOM 1068 O O . SER A 1 134 ? 34.590 15.662 40.060 1.00 18.19 133 SER A O 1
ATOM 1073 N N . ASN A 1 135 ? 34.786 13.431 39.774 1.00 17.25 134 ASN A N 1
ATOM 1074 C CA . ASN A 1 135 ? 33.943 13.095 40.905 1.00 18.26 134 ASN A CA 1
ATOM 1075 C C . ASN A 1 135 ? 32.543 13.717 40.830 1.00 18.11 134 ASN A C 1
ATOM 1076 O O . ASN A 1 135 ? 32.022 14.253 41.806 1.00 20.14 134 ASN A O 1
ATOM 1081 N N . ILE A 1 136 ? 31.930 13.609 39.650 1.00 17.10 135 ILE A N 1
ATOM 1082 C CA . ILE A 1 136 ? 30.562 14.084 39.439 1.00 15.16 135 ILE A CA 1
ATOM 1083 C C . ILE A 1 136 ? 29.549 13.269 40.221 1.00 17.11 135 ILE A C 1
ATOM 1084 O O . ILE A 1 136 ? 28.573 13.816 40.744 1.00 16.00 135 ILE A O 1
ATOM 1089 N N . LEU A 1 137 ? 29.788 11.967 40.299 1.00 14.80 136 LEU A N 1
ATOM 1090 C CA . LEU A 1 137 ? 28.778 11.062 40.814 1.00 15.64 136 LEU A CA 1
ATOM 1091 C C . LEU A 1 137 ? 28.742 11.133 42.325 1.00 17.61 136 LEU A C 1
ATOM 1092 O O . LEU A 1 137 ? 29.753 11.490 42.974 1.00 19.31 136 LEU A O 1
ATOM 1097 N N . GLU A 1 138 ? 27.595 10.809 42.896 1.00 17.47 137 GLU A N 1
ATOM 1098 C CA . GLU A 1 138 ? 27.475 10.711 44.327 1.00 18.85 137 GLU A CA 1
ATOM 1099 C C . GLU A 1 138 ? 26.568 9.537 44.689 1.00 18.29 137 GLU A C 1
ATOM 1100 O O . GLU A 1 138 ? 26.131 8.792 43.813 1.00 14.41 137 GLU A O 1
ATOM 1117 N N . VAL A 1 140 ? 23.307 7.436 45.896 1.00 14.98 139 VAL A N 1
ATOM 1118 C CA . VAL A 1 140 ? 21.855 7.453 45.760 1.00 15.00 139 VAL A CA 1
ATOM 1119 C C . VAL A 1 140 ? 21.304 6.526 46.839 1.00 16.24 139 VAL A C 1
ATOM 1120 O O . VAL A 1 140 ? 21.875 5.440 47.104 1.00 14.84 139 VAL A O 1
ATOM 1124 N N . GLN A 1 141 ? 20.206 6.958 47.460 1.00 15.41 140 GLN A N 1
ATOM 1125 C CA . GLN A 1 141 ? 19.515 6.165 48.460 1.00 16.87 140 GLN A CA 1
ATOM 1126 C C . GLN A 1 141 ? 18.664 5.106 47.759 1.00 19.22 140 GLN A C 1
ATOM 1127 O O . GLN A 1 141 ? 17.631 5.406 47.180 1.00 19.99 140 GLN A O 1
ATOM 1133 N N . GLN A 1 142 ? 19.157 3.875 47.777 1.00 17.28 141 GLN A N 1
ATOM 1134 C CA . GLN A 1 142 ? 18.469 2.735 47.209 1.00 15.07 141 GLN A CA 1
ATOM 1135 C C . GLN A 1 142 ? 17.494 2.131 48.202 1.00 17.64 141 GLN A C 1
ATOM 1136 O O . GLN A 1 142 ? 17.768 2.088 49.412 1.00 17.77 141 GLN A O 1
ATOM 1142 N N . GLU A 1 143 ? 16.342 1.725 47.699 1.00 18.05 142 GLU A N 1
ATOM 1143 C CA . GLU A 1 143 ? 15.404 0.936 48.493 1.00 19.89 142 GLU A CA 1
ATOM 1144 C C . GLU A 1 143 ? 15.098 -0.356 47.717 1.00 19.17 142 GLU A C 1
ATOM 1145 O O . GLU A 1 143 ? 14.526 -0.321 46.615 1.00 18.22 142 GLU A O 1
ATOM 1151 N N . ASN A 1 144 ? 15.554 -1.484 48.264 1.00 18.18 143 ASN A N 1
ATOM 1152 C CA . ASN A 1 144 ? 15.375 -2.777 47.642 1.00 19.90 143 ASN A CA 1
ATOM 1153 C C . ASN A 1 144 ? 15.961 -2.777 46.227 1.00 18.89 143 ASN A C 1
ATOM 1154 O O . ASN A 1 144 ? 15.314 -3.231 45.274 1.00 20.71 143 ASN A O 1
ATOM 1159 N N . PHE A 1 145 ? 17.178 -2.239 46.083 1.00 16.58 144 PHE A N 1
ATOM 1160 C CA . PHE A 1 145 ? 17.861 -2.342 44.780 1.00 16.08 144 PHE A CA 1
ATOM 1161 C C . PHE A 1 145 ? 18.244 -3.809 44.509 1.00 18.95 144 PHE A C 1
ATOM 1162 O O . PHE A 1 145 ? 19.035 -4.392 45.242 1.00 17.96 144 PHE A O 1
ATOM 1170 N N . GLY A 1 146 ? 17.690 -4.372 43.436 1.00 16.71 145 GLY A N 1
ATOM 1171 C CA . GLY A 1 146 ? 17.890 -5.776 43.112 1.00 18.12 145 GLY A CA 1
ATOM 1172 C C . GLY A 1 146 ? 16.596 -6.452 42.737 1.00 19.03 145 GLY A C 1
ATOM 1173 O O . GLY A 1 146 ? 15.623 -5.803 42.336 1.00 18.82 145 GLY A O 1
ATOM 1174 N N . ASN A 1 147 ? 16.580 -7.774 42.866 1.00 20.92 146 ASN A N 1
ATOM 1175 C CA . ASN A 1 147 ? 15.415 -8.550 42.464 1.00 21.49 146 ASN A CA 1
ATOM 1176 C C . ASN A 1 147 ? 15.037 -8.302 41.014 1.00 18.36 146 ASN A C 1
ATOM 1177 O O . ASN A 1 147 ? 13.898 -7.945 40.677 1.00 21.84 146 ASN A O 1
ATOM 1182 N N . ASN A 1 148 ? 16.017 -8.441 40.131 1.00 16.81 147 ASN A N 1
ATOM 1183 C CA . ASN A 1 148 ? 15.738 -8.277 38.723 1.00 15.79 147 ASN A CA 1
ATOM 1184 C C . ASN A 1 148 ? 16.858 -8.835 37.885 1.00 14.86 147 ASN A C 1
ATOM 1185 O O . ASN A 1 148 ? 17.885 -9.274 38.392 1.00 15.36 147 ASN A O 1
ATOM 1190 N N . ASN A 1 149 ? 16.636 -8.837 36.576 1.00 14.64 148 ASN A N 1
ATOM 1191 C CA . ASN A 1 149 ? 17.675 -9.277 35.661 1.00 13.65 148 ASN A CA 1
ATOM 1192 C C . ASN A 1 149 ? 18.743 -8.190 35.538 1.00 15.70 148 ASN A C 1
ATOM 1193 O O . ASN A 1 149 ? 18.485 -7.021 35.813 1.00 16.31 148 ASN A O 1
ATOM 1198 N N . TYR A 1 150 ? 19.922 -8.583 35.085 1.00 15.18 149 TYR A N 1
ATOM 1199 C CA . TYR A 1 150 ? 21.065 -7.660 35.112 1.00 17.93 149 TYR A CA 1
ATOM 1200 C C . TYR A 1 150 ? 20.861 -6.433 34.237 1.00 16.85 149 TYR A C 1
ATOM 1201 O O . TYR A 1 150 ? 21.320 -5.333 34.581 1.00 14.78 149 TYR A O 1
ATOM 1210 N N . LEU A 1 151 ? 20.225 -6.602 33.077 1.00 16.05 150 LEU A N 1
ATOM 1211 C CA . LEU A 1 151 ? 20.035 -5.472 32.177 1.00 15.21 150 LEU A CA 1
ATOM 1212 C C . LEU A 1 151 ? 19.081 -4.430 32.799 1.00 15.42 150 LEU A C 1
ATOM 1213 O O . LEU A 1 151 ? 19.339 -3.232 32.756 1.00 17.06 150 LEU A O 1
ATOM 1218 N N . THR A 1 152 ? 17.961 -4.902 33.352 1.00 15.33 151 THR A N 1
ATOM 1219 C CA . THR A 1 152 ? 16.988 -4.001 33.986 1.00 16.78 151 THR A CA 1
ATOM 1220 C C . THR A 1 152 ? 17.623 -3.219 35.147 1.00 14.78 151 THR A C 1
ATOM 1221 O O . THR A 1 152 ? 17.408 -1.996 35.295 1.00 14.93 151 THR A O 1
ATOM 1225 N N . LEU A 1 153 ? 18.465 -3.914 35.917 1.00 14.37 152 LEU A N 1
ATOM 1226 C CA . LEU A 1 153 ? 19.159 -3.301 37.037 1.00 17.37 152 LEU A CA 1
ATOM 1227 C C . LEU A 1 153 ? 20.135 -2.230 36.538 1.00 17.79 152 LEU A C 1
ATOM 1228 O O . LEU A 1 153 ? 20.177 -1.121 37.081 1.00 14.82 152 LEU A O 1
ATOM 1233 N N . ILE A 1 154 ? 20.926 -2.563 35.511 1.00 13.57 153 ILE A N 1
ATOM 1234 C CA . ILE A 1 154 ? 21.840 -1.594 34.917 1.00 14.38 153 ILE A CA 1
ATOM 1235 C C . ILE A 1 154 ? 21.055 -0.366 34.443 1.00 12.44 153 ILE A C 1
ATOM 1236 O O . ILE A 1 154 ? 21.417 0.777 34.712 1.00 13.96 153 ILE A O 1
ATOM 1241 N N . ASP A 1 155 ? 19.951 -0.600 33.747 1.00 14.10 154 ASP A N 1
ATOM 1242 C CA . ASP A 1 155 ? 19.143 0.520 33.255 1.00 14.63 154 ASP A CA 1
ATOM 1243 C C . ASP A 1 155 ? 18.666 1.420 34.379 1.00 11.73 154 ASP A C 1
ATOM 1244 O O . ASP A 1 155 ? 18.631 2.656 34.229 1.00 15.52 154 ASP A O 1
ATOM 1249 N N . GLN A 1 156 ? 18.307 0.835 35.512 1.00 14.06 155 GLN A N 1
ATOM 1250 C CA . GLN A 1 156 ? 17.918 1.637 36.668 1.00 14.04 155 GLN A CA 1
ATOM 1251 C C . GLN A 1 156 ? 19.083 2.517 37.132 1.00 13.37 155 GLN A C 1
ATOM 1252 O O . GLN A 1 156 ? 18.924 3.703 37.417 1.00 14.63 155 GLN A O 1
ATOM 1258 N N . LEU A 1 157 ? 20.261 1.916 37.247 1.00 13.06 156 LEU A N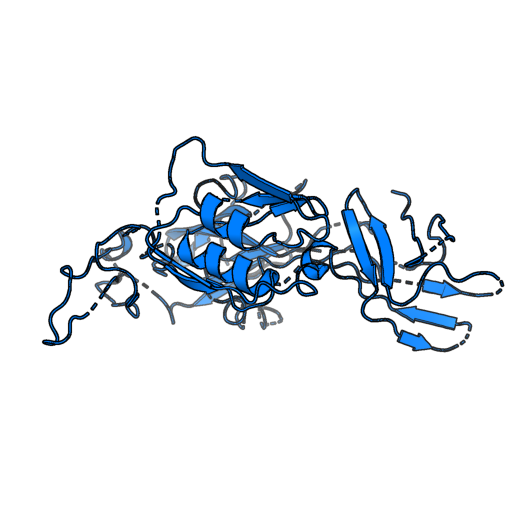 1
ATOM 1259 C CA . LEU A 1 157 ? 21.459 2.669 37.658 1.00 12.83 156 LEU A CA 1
ATOM 1260 C C . LEU A 1 157 ? 21.749 3.840 36.711 1.00 12.67 156 LEU A C 1
ATOM 1261 O O . LEU A 1 157 ? 22.201 4.919 37.162 1.00 14.19 156 LEU A O 1
ATOM 1266 N N . LEU A 1 158 ? 21.564 3.629 35.408 1.00 12.14 157 LEU A N 1
ATOM 1267 C CA . LEU A 1 158 ? 21.803 4.683 34.447 1.00 14.72 157 LEU A CA 1
ATOM 1268 C C . LEU A 1 158 ? 20.961 5.896 34.826 1.00 17.30 157 LEU A C 1
ATOM 1269 O O . LEU A 1 158 ? 21.464 7.034 34.863 1.00 14.50 157 LEU A O 1
ATOM 1274 N N . ASP A 1 159 ? 19.689 5.650 35.147 1.00 16.43 158 ASP A N 1
ATOM 1275 C CA . ASP A 1 159 ? 18.740 6.715 35.513 1.00 15.20 158 ASP A CA 1
ATOM 1276 C C . ASP A 1 159 ? 19.059 7.323 36.915 1.00 17.90 158 ASP A C 1
ATOM 1277 O O . ASP A 1 159 ? 19.075 8.559 37.106 1.00 22.09 158 ASP A O 1
ATOM 1282 N N . ASP A 1 160 ? 19.329 6.450 37.881 1.00 13.71 159 ASP A N 1
ATOM 1283 C CA . ASP A 1 160 ? 19.559 6.854 39.256 1.00 13.88 159 ASP A CA 1
ATOM 1284 C C . ASP A 1 160 ? 20.776 7.765 39.320 1.00 14.30 159 ASP A C 1
ATOM 1285 O O . ASP A 1 160 ? 20.715 8.828 39.953 1.00 15.51 159 ASP A O 1
ATOM 1290 N N . TYR A 1 161 ? 21.901 7.299 38.766 1.00 12.31 160 TYR A N 1
ATOM 1291 C CA . TYR A 1 161 ? 23.197 8.000 38.854 1.00 13.24 160 TYR A CA 1
ATOM 1292 C C . TYR A 1 161 ? 23.504 9.015 37.728 1.00 14.01 160 TYR A C 1
ATOM 1293 O O . TYR A 1 161 ? 24.429 9.819 37.855 1.00 14.17 160 TYR A O 1
ATOM 1302 N N . GLY A 1 162 ? 22.727 9.025 36.646 1.00 13.85 161 GLY A N 1
ATOM 1303 C CA . GLY A 1 162 ? 22.956 9.952 35.527 1.00 13.19 161 GLY A CA 1
ATOM 1304 C C . GLY A 1 162 ? 24.209 9.549 34.746 1.00 14.71 161 GLY A C 1
ATOM 1305 O O . GLY A 1 162 ? 25.104 10.357 34.478 1.00 14.14 161 GLY A O 1
ATOM 1306 N N . VAL A 1 163 ? 24.263 8.279 34.383 1.00 16.12 162 VAL A N 1
ATOM 1307 C CA . VAL A 1 163 ? 25.394 7.712 33.692 1.00 15.01 162 VAL A CA 1
ATOM 1308 C C . VAL A 1 163 ? 24.945 6.981 32.432 1.00 16.24 162 VAL A C 1
ATOM 1309 O O . VAL A 1 163 ? 23.749 6.658 32.254 1.00 14.97 162 VAL A O 1
ATOM 1313 N N . VAL A 1 164 ? 25.939 6.709 31.598 1.00 15.79 163 VAL A N 1
ATOM 1314 C CA A VAL A 1 164 ? 25.807 5.968 30.343 0.50 15.59 163 VAL A CA 1
ATOM 1315 C CA B VAL A 1 164 ? 25.750 5.914 30.384 0.50 15.05 163 VAL A CA 1
ATOM 1316 C C . VAL A 1 164 ? 26.649 4.695 30.482 1.00 17.21 163 VAL A C 1
ATOM 1317 O O . VAL A 1 164 ? 27.606 4.681 31.238 1.00 16.99 163 VAL A O 1
ATOM 1324 N N . VAL A 1 165 ? 26.305 3.631 29.763 1.00 16.83 164 VAL A N 1
ATOM 1325 C CA . VAL A 1 165 ? 27.160 2.415 29.767 1.00 14.22 164 VAL A CA 1
ATOM 1326 C C . VAL A 1 165 ? 27.629 2.236 28.345 1.00 17.72 164 VAL A C 1
ATOM 1327 O O . VAL A 1 165 ? 26.832 2.356 27.416 1.00 16.03 164 VAL A O 1
ATOM 1331 N N . ILE A 1 166 ? 28.925 1.980 28.188 1.00 18.41 165 ILE A N 1
ATOM 1332 C CA . ILE A 1 166 ? 29.536 1.816 26.874 1.00 18.06 165 ILE A CA 1
ATOM 1333 C C . ILE A 1 166 ? 30.186 0.437 26.864 1.00 17.69 165 ILE A C 1
ATOM 1334 O O . ILE A 1 166 ? 31.235 0.266 27.421 1.00 17.26 165 ILE A O 1
ATOM 1339 N N . PRO A 1 167 ? 29.488 -0.572 26.315 1.00 19.06 166 PRO A N 1
ATOM 1340 C CA . PRO A 1 167 ? 30.043 -1.927 26.311 1.00 19.00 166 PRO A CA 1
ATOM 1341 C C . PRO A 1 167 ? 31.128 -2.135 25.278 1.00 18.61 166 PRO A C 1
ATOM 1342 O O . PRO A 1 167 ? 30.923 -1.766 24.099 1.00 21.43 166 PRO A O 1
ATOM 1346 N N . ASP A 1 168 ? 32.253 -2.696 25.718 1.00 16.01 167 ASP A N 1
ATOM 1347 C CA . ASP A 1 168 ? 33.296 -3.267 24.815 1.00 16.62 167 ASP A CA 1
ATOM 1348 C C . ASP A 1 168 ? 33.262 -4.784 25.053 1.00 14.43 167 ASP A C 1
ATOM 1349 O O . ASP A 1 168 ? 33.805 -5.284 26.036 1.00 15.42 167 ASP A O 1
ATOM 1354 N N . ASN A 1 169 ? 32.557 -5.504 24.182 1.00 15.46 168 ASN A N 1
ATOM 1355 C CA . ASN A 1 169 ? 32.137 -6.872 24.478 1.00 16.86 168 ASN A CA 1
ATOM 1356 C C . ASN A 1 169 ? 31.500 -6.938 25.850 1.00 16.96 168 ASN A C 1
ATOM 1357 O O . ASN A 1 169 ? 30.523 -6.200 26.063 1.00 15.97 168 ASN A O 1
ATOM 1362 N N . ARG A 1 170 ? 31.987 -7.774 26.761 1.00 15.45 169 ARG A N 1
ATOM 1363 C CA . ARG A 1 170 ? 31.365 -7.865 28.082 1.00 17.94 169 ARG A CA 1
ATOM 1364 C C . ARG A 1 170 ? 32.052 -6.969 29.118 1.00 18.39 169 ARG A C 1
ATOM 1365 O O . ARG A 1 170 ? 31.831 -7.115 30.314 1.00 19.02 169 ARG A O 1
ATOM 1373 N N . HIS A 1 171 ? 32.870 -6.028 28.672 1.00 16.73 170 HIS A N 1
ATOM 1374 C CA . HIS A 1 171 ? 33.453 -5.067 29.591 1.00 16.42 170 HIS A CA 1
ATOM 1375 C C . HIS A 1 171 ? 32.661 -3.772 29.474 1.00 13.87 170 HIS A C 1
ATOM 1376 O O . HIS A 1 171 ? 32.679 -3.118 28.426 1.00 15.73 170 HIS A O 1
ATOM 1383 N N . LEU A 1 172 ? 32.067 -3.374 30.599 1.00 15.19 171 LEU A N 1
ATOM 1384 C CA . LEU A 1 172 ? 31.157 -2.241 30.701 1.00 14.22 171 LEU A CA 1
ATOM 1385 C C . LEU A 1 172 ? 31.773 -1.003 31.345 1.00 15.38 171 LEU A C 1
ATOM 1386 O O . LEU A 1 172 ? 32.171 -1.024 32.521 1.00 19.23 171 LEU A O 1
ATOM 1391 N N . VAL A 1 173 ? 31.878 0.045 30.543 1.00 15.06 172 VAL A N 1
ATOM 1392 C CA . VAL A 1 173 ? 32.403 1.329 30.976 1.00 12.71 172 VAL A CA 1
ATOM 1393 C C . VAL A 1 173 ? 31.260 2.276 31.297 1.00 15.31 172 VAL A C 1
ATOM 1394 O O . VAL A 1 173 ? 30.410 2.522 30.444 1.00 16.31 172 VAL A O 1
ATOM 1398 N N . PHE A 1 174 ? 31.209 2.734 32.552 1.00 13.15 173 PHE A N 1
ATOM 1399 C CA . PHE A 1 174 ? 30.180 3.668 33.010 1.00 15.34 173 PHE A CA 1
ATOM 1400 C C . PHE A 1 174 ? 30.770 5.057 33.147 1.00 16.65 173 PHE A C 1
ATOM 1401 O O . PHE A 1 174 ? 31.831 5.227 33.741 1.00 16.91 173 PHE A O 1
ATOM 1420 N N . PRO A 1 176 ? 29.605 9.419 33.770 1.00 15.80 175 PRO A N 1
ATOM 1421 C CA . PRO A 1 176 ? 28.611 10.478 33.918 1.00 15.22 175 PRO A CA 1
ATOM 1422 C C . PRO A 1 176 ? 28.249 11.074 32.557 1.00 14.54 175 PRO A C 1
ATOM 1423 O O . PRO A 1 176 ? 29.108 11.205 31.676 1.00 16.82 175 PRO A O 1
ATOM 1427 N N . ARG A 1 177 ? 26.976 11.451 32.403 1.00 15.78 176 ARG A N 1
ATOM 1428 C CA . ARG A 1 177 ? 26.474 12.020 31.140 1.00 15.87 176 ARG A CA 1
ATOM 1429 C C . ARG A 1 177 ? 27.296 13.221 30.638 1.00 15.56 176 ARG A C 1
ATOM 1430 O O . ARG A 1 177 ? 27.467 13.403 29.430 1.00 15.94 176 ARG A O 1
ATOM 1438 N N . GLU A 1 178 ? 27.803 14.018 31.575 1.00 17.04 177 GLU A N 1
ATOM 1439 C CA . GLU A 1 178 ? 28.625 15.191 31.224 1.00 17.26 177 GLU A CA 1
ATOM 1440 C C . GLU A 1 178 ? 29.849 14.848 30.403 1.00 18.41 177 GLU A C 1
ATOM 1441 O O . GLU A 1 178 ? 30.294 15.675 29.614 1.00 20.63 177 GLU A O 1
ATOM 1447 N N . ILE A 1 179 ? 30.427 13.671 30.625 1.00 16.67 178 ILE A N 1
ATOM 1448 C CA . ILE A 1 179 ? 31.661 13.278 29.905 1.00 21.81 178 ILE A CA 1
ATOM 1449 C C . ILE A 1 179 ? 31.437 12.174 28.880 1.00 22.80 178 ILE A C 1
ATOM 1450 O O . ILE A 1 179 ? 32.376 11.485 28.468 1.00 23.12 178 ILE A O 1
ATOM 1455 N N . TYR A 1 180 ? 30.177 12.049 28.455 1.00 20.21 179 TYR A N 1
ATOM 1456 C CA . TYR A 1 180 ? 29.791 11.161 27.391 1.00 23.43 179 TYR A CA 1
ATOM 1457 C C . TYR A 1 180 ? 29.505 11.973 26.153 1.00 25.26 179 TYR A C 1
ATOM 1458 O O . TYR A 1 180 ? 28.488 12.664 26.065 1.00 28.19 179 TYR A O 1
ATOM 1467 N N . GLY A 1 181 ? 30.384 11.879 25.181 1.00 26.71 180 GLY A N 1
ATOM 1468 C CA . GLY A 1 181 ? 30.273 12.738 24.020 1.00 28.69 180 GLY A CA 1
ATOM 1469 C C . GLY A 1 181 ? 30.967 14.069 24.224 1.00 27.06 180 GLY A C 1
ATOM 1470 O O . GLY A 1 181 ? 30.825 14.734 25.263 1.00 28.39 180 GLY A O 1
ATOM 1471 N N . ALA A 1 182 ? 31.697 14.479 23.213 1.00 29.50 181 ALA A N 1
ATOM 1472 C CA . ALA A 1 182 ? 32.372 15.755 23.246 1.00 29.99 181 ALA A CA 1
ATOM 1473 C C . ALA A 1 182 ? 31.773 16.644 22.187 1.00 30.34 181 ALA A C 1
ATOM 1474 O O . ALA A 1 182 ? 31.110 16.164 21.250 1.00 26.40 181 ALA A O 1
ATOM 1476 N N . LYS A 1 183 ? 31.989 17.946 22.372 1.00 33.46 182 LYS A N 1
ATOM 1477 C CA . LYS A 1 183 ? 31.608 18.941 21.395 1.00 37.62 182 LYS A CA 1
ATOM 1478 C C . LYS A 1 183 ? 32.496 18.749 20.172 1.00 40.35 182 LYS A C 1
ATOM 1479 O O . LYS A 1 183 ? 33.720 18.692 20.301 1.00 41.13 182 LYS A O 1
ATOM 1485 N N . THR A 1 184 ? 31.866 18.591 19.008 1.00 41.82 183 THR A N 1
ATOM 1486 C CA . THR A 1 184 ? 32.557 18.497 17.730 1.00 42.40 183 THR A CA 1
ATOM 1487 C C . THR A 1 184 ? 32.566 19.875 17.064 1.00 44.87 183 THR A C 1
ATOM 1488 O O . THR A 1 184 ? 32.164 20.871 17.679 1.00 46.25 183 THR A O 1
ATOM 1492 N N . GLU A 1 185 ? 33.042 19.936 15.820 1.00 45.72 184 GLU A N 1
ATOM 1493 C CA . GLU A 1 185 ? 32.963 21.162 15.024 1.00 46.80 184 GLU A CA 1
ATOM 1494 C C . GLU A 1 185 ? 31.840 21.074 13.983 1.00 44.53 184 GLU A C 1
ATOM 1495 O O . GLU A 1 185 ? 31.683 21.979 13.161 1.00 44.57 184 GLU A O 1
ATOM 1501 N N . ASN A 1 186 ? 31.062 19.991 14.031 1.00 41.93 185 ASN A N 1
ATOM 1502 C CA . ASN A 1 186 ? 29.894 19.831 13.182 1.00 40.09 185 ASN A CA 1
ATOM 1503 C C . ASN A 1 186 ? 28.784 20.769 13.658 1.00 38.03 185 ASN A C 1
ATOM 1504 O O . ASN A 1 186 ? 28.572 20.958 14.862 1.00 37.26 185 ASN A O 1
ATOM 1509 N N . PHE A 1 187 ? 28.075 21.347 12.705 1.00 35.11 186 PHE A N 1
ATOM 1510 C CA . PHE A 1 187 ? 26.951 22.208 13.026 1.00 33.79 186 PHE A CA 1
ATOM 1511 C C . PHE A 1 187 ? 25.976 22.131 11.882 1.00 32.36 186 PHE A C 1
ATOM 1512 O O . PHE A 1 187 ? 26.352 21.795 10.750 1.00 35.70 186 PHE A O 1
ATOM 1520 N N . ILE A 1 188 ? 24.716 22.404 12.188 1.00 28.60 187 ILE A N 1
ATOM 1521 C CA . ILE A 1 188 ? 23.661 22.416 11.191 1.00 25.55 187 ILE A CA 1
ATOM 1522 C C . ILE A 1 188 ? 22.974 23.773 11.249 1.00 23.80 187 ILE A C 1
ATOM 1523 O O . ILE A 1 188 ? 22.406 24.123 12.266 1.00 20.31 187 ILE A O 1
ATOM 1528 N N . ARG A 1 189 ? 23.092 24.555 10.174 1.00 22.45 188 ARG A N 1
ATOM 1529 C CA A ARG A 1 189 ? 22.352 25.807 10.004 0.50 21.85 188 ARG A CA 1
ATOM 1530 C CA B ARG A 1 189 ? 22.339 25.806 10.045 0.50 22.41 188 ARG A CA 1
ATOM 1531 C C . ARG A 1 189 ? 21.003 25.462 9.388 1.00 20.64 188 ARG A C 1
ATOM 1532 O O . ARG A 1 189 ? 20.889 25.383 8.156 1.00 20.47 188 ARG A O 1
ATOM 1547 N N . TYR A 1 190 ? 19.988 25.233 10.218 1.00 19.73 189 TYR A N 1
ATOM 1548 C CA . TYR A 1 190 ? 18.714 24.685 9.733 1.00 19.88 189 TYR A CA 1
ATOM 1549 C C . TYR A 1 190 ? 17.673 25.716 9.318 1.00 16.49 189 TYR A C 1
ATOM 1550 O O . TYR A 1 190 ? 17.175 26.457 10.160 1.00 17.06 189 TYR A O 1
ATOM 1570 N N . TYR A 1 192 ? 15.500 24.478 6.496 1.00 20.29 191 TYR A N 1
ATOM 1571 C CA . TYR A 1 192 ? 14.560 23.497 5.993 1.00 19.52 191 TYR A CA 1
ATOM 1572 C C . TYR A 1 192 ? 15.274 22.179 5.712 1.00 19.49 191 TYR A C 1
ATOM 1573 O O . TYR A 1 192 ? 16.512 22.100 5.754 1.00 19.00 191 TYR A O 1
ATOM 1582 N N . ASN A 1 193 ? 14.477 21.155 5.428 1.00 19.87 192 ASN A N 1
ATOM 1583 C CA . ASN A 1 193 ? 14.996 19.807 5.194 1.00 17.57 192 ASN A CA 1
ATOM 1584 C C . ASN A 1 193 ? 15.673 19.659 3.839 1.00 20.69 192 ASN A C 1
ATOM 1585 O O . ASN A 1 193 ? 15.193 20.175 2.829 1.00 17.92 192 ASN A O 1
ATOM 1590 N N . THR A 1 194 ? 16.767 18.907 3.840 1.00 22.38 193 THR A N 1
ATOM 1591 C CA . THR A 1 194 ? 17.552 18.622 2.651 1.00 25.71 193 THR A CA 1
ATOM 1592 C C . THR A 1 194 ? 17.797 17.122 2.543 1.00 26.78 193 THR A C 1
ATOM 1593 O O . THR A 1 194 ? 17.437 16.356 3.436 1.00 27.20 193 THR A O 1
ATOM 1597 N N . ASP A 1 195 ? 18.421 16.728 1.437 1.00 30.48 194 ASP A N 1
ATOM 1598 C CA . ASP A 1 195 ? 18.877 15.347 1.209 1.00 32.98 194 ASP A CA 1
ATOM 1599 C C . ASP A 1 195 ? 19.755 14.825 2.333 1.00 30.73 194 ASP A C 1
ATOM 1600 O O . ASP A 1 195 ? 19.659 13.660 2.705 1.00 32.65 194 ASP A O 1
ATOM 1605 N N . GLU A 1 196 ? 20.614 15.690 2.863 1.00 29.75 195 GLU A N 1
ATOM 1606 C CA . GLU A 1 196 ? 21.563 15.298 3.909 1.00 28.50 195 GLU A CA 1
ATOM 1607 C C . GLU A 1 196 ? 21.091 15.515 5.354 1.00 26.35 195 GLU A C 1
ATOM 1608 O O . GLU A 1 196 ? 21.728 15.036 6.270 1.00 26.64 195 GLU A O 1
ATOM 1611 N N . ALA A 1 197 ? 20.018 16.274 5.572 1.00 23.82 196 ALA A N 1
ATOM 1612 C CA . ALA A 1 197 ? 19.546 16.517 6.950 1.00 21.64 196 ALA A CA 1
ATOM 1613 C C . ALA A 1 197 ? 18.070 16.832 6.950 1.00 18.73 196 ALA A C 1
ATOM 1614 O O . ALA A 1 197 ? 17.657 17.819 6.347 1.00 18.46 196 ALA A O 1
ATOM 1616 N N . SER A 1 198 ? 17.285 15.984 7.612 1.00 20.65 197 SER A N 1
ATOM 1617 C CA A SER A 1 198 ? 15.840 16.227 7.750 0.50 19.38 197 SER A CA 1
ATOM 1618 C CA B SER A 1 198 ? 15.839 16.183 7.743 0.50 19.22 197 SER A CA 1
ATOM 1619 C C . SER A 1 198 ? 15.436 16.092 9.207 1.00 18.94 197 SER A C 1
ATOM 1620 O O . SER A 1 198 ? 15.759 15.107 9.872 1.00 19.38 197 SER A O 1
ATOM 1625 N N . PHE A 1 199 ? 14.702 17.089 9.697 1.00 18.98 198 PHE A N 1
ATOM 1626 C CA . PHE A 1 199 ? 14.358 17.183 11.116 1.00 18.80 198 PHE A CA 1
ATOM 1627 C C . PHE A 1 199 ? 12.867 17.353 11.376 1.00 18.19 198 PHE A C 1
ATOM 1628 O O . PHE A 1 199 ? 12.164 17.995 10.598 1.00 19.35 198 PHE A O 1
ATOM 1636 N N . ASP A 1 200 ? 12.414 16.747 12.468 1.00 16.60 199 ASP A N 1
ATOM 1637 C CA . ASP A 1 200 ? 11.145 17.073 13.088 1.00 16.94 199 ASP A CA 1
ATOM 1638 C C . ASP A 1 200 ? 11.454 17.901 14.345 1.00 16.90 199 ASP A C 1
ATOM 1639 O O . ASP A 1 200 ? 12.314 17.549 15.138 1.00 16.85 199 ASP A O 1
ATOM 1644 N N . ILE A 1 201 ? 10.752 19.027 14.480 1.00 17.49 200 ILE A N 1
ATOM 1645 C CA . ILE A 1 201 ? 10.947 19.964 15.578 1.00 16.54 200 ILE A CA 1
ATOM 1646 C C . ILE A 1 201 ? 9.589 20.374 16.078 1.00 14.74 200 ILE A C 1
ATOM 1647 O O . ILE A 1 201 ? 8.718 20.741 15.284 1.00 14.61 200 ILE A O 1
ATOM 1652 N N . ASP A 1 202 ? 9.406 20.355 17.386 1.00 14.60 201 ASP A N 1
ATOM 1653 C CA . ASP A 1 202 ? 8.145 20.813 17.954 1.00 13.76 201 ASP A CA 1
ATOM 1654 C C . ASP A 1 202 ? 8.392 21.453 19.275 1.00 12.99 201 ASP A C 1
ATOM 1655 O O . ASP A 1 202 ? 9.492 21.336 19.863 1.00 13.49 201 ASP A O 1
ATOM 1660 N N . THR A 1 203 ? 7.369 22.137 19.767 1.00 12.50 202 THR A N 1
ATOM 1661 C CA . THR A 1 203 ? 7.457 22.714 21.105 1.00 13.04 202 THR A CA 1
ATOM 1662 C C . THR A 1 203 ? 6.394 22.144 22.058 1.00 13.09 202 THR A C 1
ATOM 1663 O O . THR A 1 203 ? 6.025 22.784 23.065 1.00 14.20 202 THR A O 1
ATOM 1667 N N . LEU A 1 204 ? 5.905 20.946 21.739 1.00 14.80 203 LEU A N 1
ATOM 1668 C CA . LEU A 1 204 ? 4.887 20.320 22.558 1.00 13.62 203 LEU A CA 1
ATOM 1669 C C . LEU A 1 204 ? 5.406 20.038 23.955 1.00 15.66 203 LEU A C 1
ATOM 1670 O O . LEU A 1 204 ? 4.629 20.026 24.917 1.00 16.97 203 LEU A O 1
ATOM 1675 N N . SER A 1 205 ? 6.717 19.822 24.075 1.00 15.22 204 SER A N 1
ATOM 1676 C CA . SER A 1 205 ? 7.298 19.458 25.363 1.00 17.42 204 SER A CA 1
ATOM 1677 C C . SER A 1 205 ? 8.203 20.527 25.920 1.00 15.27 204 SER A C 1
ATOM 1678 O O . SER A 1 205 ? 8.951 20.271 26.860 1.00 17.46 204 SER A O 1
ATOM 1681 N N . LEU A 1 206 ? 8.093 21.728 25.359 1.00 12.60 205 LEU A N 1
ATOM 1682 C CA . LEU A 1 206 ? 8.967 22.825 25.741 1.00 15.43 205 LEU A CA 1
ATOM 1683 C C . LEU A 1 206 ? 8.628 23.330 27.147 1.00 13.97 205 LEU A C 1
ATOM 1684 O O . LEU A 1 206 ? 7.522 23.806 27.346 1.00 13.77 205 LEU A O 1
ATOM 1700 N N . THR A 1 208 ? 10.416 25.281 30.948 1.00 13.98 207 THR A N 1
ATOM 1701 C CA . THR A 1 208 ? 11.509 26.150 31.382 1.00 15.39 207 THR A CA 1
ATOM 1702 C C . THR A 1 208 ? 11.837 26.094 32.858 1.00 14.92 207 THR A C 1
ATOM 1703 O O . THR A 1 208 ? 12.823 26.709 33.299 1.00 14.46 207 THR A O 1
ATOM 1729 N N . ILE A 1 210 ? 11.330 23.327 36.518 1.00 17.08 209 ILE A N 1
ATOM 1730 C CA . ILE A 1 210 ? 10.984 22.010 37.030 1.00 17.46 209 ILE A CA 1
ATOM 1731 C C . ILE A 1 210 ? 11.396 21.913 38.492 1.00 15.20 209 ILE A C 1
ATOM 1732 O O . ILE A 1 210 ? 12.422 22.517 38.910 1.00 16.25 209 ILE A O 1
ATOM 1748 N N . GLY A 1 212 ? 12.022 19.212 41.935 1.00 17.55 211 GLY A N 1
ATOM 1749 C CA . GLY A 1 212 ? 12.388 17.883 42.374 1.00 17.10 211 GLY A CA 1
ATOM 1750 C C . GLY A 1 212 ? 11.975 17.653 43.815 1.00 17.97 211 GLY A C 1
ATOM 1751 O O . GLY A 1 212 ? 12.352 18.425 44.686 1.00 18.98 211 GLY A O 1
ATOM 1752 N N . TYR A 1 213 ? 11.185 16.605 44.043 1.00 17.78 212 TYR A N 1
ATOM 1753 C CA . TYR A 1 213 ? 10.641 16.274 45.371 1.00 20.24 212 TYR A CA 1
ATOM 1754 C C . TYR A 1 213 ? 11.198 14.931 45.829 1.00 17.84 212 TYR A C 1
ATOM 1755 O O . TYR A 1 213 ? 11.377 14.008 45.024 1.00 17.07 212 TYR A O 1
ATOM 1764 N N . GLY A 1 214 ? 11.453 14.834 47.124 1.00 21.09 213 GLY A N 1
ATOM 1765 C CA . GLY A 1 214 ? 11.925 13.589 47.751 1.00 19.36 213 GLY A CA 1
ATOM 1766 C C . GLY A 1 214 ? 10.800 12.949 48.541 1.00 22.47 213 GLY A C 1
ATOM 1767 O O . GLY A 1 214 ? 9.609 13.127 48.233 1.00 21.58 213 GLY A O 1
ATOM 1779 N N . VAL A 1 216 ? 8.117 11.903 51.462 1.00 25.24 215 VAL A N 1
ATOM 1780 C CA . VAL A 1 216 ? 7.136 12.537 52.331 1.00 26.81 215 VAL A CA 1
ATOM 1781 C C . VAL A 1 216 ? 6.970 11.639 53.571 1.00 28.20 215 VAL A C 1
ATOM 1782 O O . VAL A 1 216 ? 6.769 10.436 53.433 1.00 30.68 215 VAL A O 1
ATOM 1786 N N . ASP A 1 217 ? 7.038 12.215 54.764 1.00 29.59 216 ASP A N 1
ATOM 1787 C CA . ASP A 1 217 ? 6.928 11.420 56.009 1.00 30.47 216 ASP A CA 1
ATOM 1788 C C . ASP A 1 217 ? 5.490 10.992 56.383 1.00 31.62 216 ASP A C 1
ATOM 1789 O O . ASP A 1 217 ? 4.527 11.368 55.722 1.00 31.69 216 ASP A O 1
ATOM 1794 N N . SER A 1 218 ? 5.368 10.192 57.445 1.00 33.98 217 SER A N 1
ATOM 1795 C CA . SER A 1 218 ? 4.071 9.668 57.912 1.00 36.47 217 SER A CA 1
ATOM 1796 C C . SER A 1 218 ? 3.034 10.752 58.237 1.00 38.23 217 SER A C 1
ATOM 1797 O O . SER A 1 218 ? 1.817 10.492 58.197 1.00 39.74 217 SER A O 1
ATOM 1800 N N . ASN A 1 219 ? 3.514 11.952 58.570 1.00 37.94 218 ASN A N 1
ATOM 1801 C CA . ASN A 1 219 ? 2.637 13.101 58.833 1.00 37.75 218 ASN A CA 1
ATOM 1802 C C . ASN A 1 219 ? 2.251 13.864 57.561 1.00 36.99 218 ASN A C 1
ATOM 1803 O O . ASN A 1 219 ? 1.376 14.729 57.597 1.00 38.38 218 ASN A O 1
ATOM 1808 N N . GLY A 1 220 ? 2.912 13.547 56.450 1.00 35.10 219 GLY A N 1
ATOM 1809 C CA . GLY A 1 220 ? 2.617 14.162 55.165 1.00 33.37 219 GLY A CA 1
ATOM 1810 C C . GLY A 1 220 ? 3.564 15.291 54.823 1.00 32.14 219 GLY A C 1
ATOM 1811 O O . GLY A 1 220 ? 3.368 15.984 53.826 1.00 33.24 219 GLY A O 1
ATOM 1812 N N . ASN A 1 221 ? 4.593 15.482 55.646 1.00 29.81 220 ASN A N 1
ATOM 1813 C CA . ASN A 1 221 ? 5.552 16.557 55.445 1.00 30.14 220 ASN A CA 1
ATOM 1814 C C . ASN A 1 221 ? 6.775 16.072 54.647 1.00 28.29 220 ASN A C 1
ATOM 1815 O O . ASN A 1 221 ? 7.187 14.922 54.775 1.00 26.19 220 ASN A O 1
ATOM 1820 N N . ASN A 1 222 ? 7.347 16.961 53.841 1.00 29.63 221 ASN A N 1
ATOM 1821 C CA . ASN A 1 222 ? 8.496 16.627 52.996 1.00 28.74 221 ASN A CA 1
ATOM 1822 C C . ASN A 1 222 ? 9.762 16.605 53.835 1.00 29.06 221 ASN A C 1
ATOM 1823 O O . ASN A 1 222 ? 9.903 17.398 54.770 1.00 26.08 221 ASN A O 1
ATOM 1828 N N . TYR A 1 223 ? 10.691 15.714 53.488 1.00 27.57 222 TYR A N 1
ATOM 1829 C CA . TYR A 1 223 ? 11.968 15.620 54.207 1.00 26.88 222 TYR A CA 1
ATOM 1830 C C . TYR A 1 223 ? 12.836 16.852 53.926 1.00 27.18 222 TYR A C 1
ATOM 1831 O O . TYR A 1 223 ? 13.513 17.384 54.807 1.00 29.69 222 TYR A O 1
ATOM 1840 N N . PHE A 1 224 ? 12.805 17.300 52.679 1.00 26.64 223 PHE A N 1
ATOM 1841 C CA . PHE A 1 224 ? 13.419 18.557 52.305 1.00 25.18 223 PHE A CA 1
ATOM 1842 C C . PHE A 1 224 ? 12.507 19.348 51.364 1.00 23.75 223 PHE A C 1
ATOM 1843 O O . PHE A 1 224 ? 11.629 18.785 50.707 1.00 21.26 223 PHE A O 1
ATOM 1851 N N . SER A 1 225 ? 12.681 20.670 51.348 1.00 26.58 224 SER A N 1
ATOM 1852 C CA A SER A 1 225 ? 11.912 21.543 50.472 0.50 25.74 224 SER A CA 1
ATOM 1853 C CA B SER A 1 225 ? 11.877 21.510 50.473 0.50 25.19 224 SER A CA 1
ATOM 1854 C C . SER A 1 225 ? 12.262 21.202 49.030 1.00 22.59 224 SER A C 1
ATOM 1855 O O . SER A 1 225 ? 13.436 20.972 48.724 1.00 20.71 224 SER A O 1
ATOM 1860 N N . PRO A 1 226 ? 11.263 21.155 48.140 1.00 24.28 225 PRO A N 1
ATOM 1861 C CA . PRO A 1 226 ? 11.610 20.790 46.794 1.00 22.54 225 PRO A CA 1
ATOM 1862 C C . PRO A 1 226 ? 12.661 21.679 46.138 1.00 21.28 225 PRO A C 1
ATOM 1863 O O . PRO A 1 226 ? 12.695 22.897 46.354 1.00 21.72 225 PRO A O 1
ATOM 1867 N N . ILE A 1 227 ? 13.487 21.040 45.328 1.00 22.56 226 ILE A N 1
ATOM 1868 C CA . ILE A 1 227 ? 14.533 21.704 44.566 1.00 23.13 226 ILE A CA 1
ATOM 1869 C C . ILE A 1 227 ? 13.893 22.244 43.259 1.00 20.70 226 ILE A C 1
ATOM 1870 O O . ILE A 1 227 ? 13.084 21.565 42.656 1.00 20.12 226 ILE A O 1
ATOM 1875 N N . THR A 1 228 ? 14.214 23.479 42.877 1.00 21.67 227 THR A N 1
ATOM 1876 C CA A THR A 1 228 ? 13.771 24.025 41.582 0.50 21.77 227 THR A CA 1
ATOM 1877 C CA B THR A 1 228 ? 13.767 24.031 41.589 0.50 20.32 227 THR A CA 1
ATOM 1878 C C . THR A 1 228 ? 14.970 24.264 40.674 1.00 22.25 227 THR A C 1
ATOM 1879 O O . THR A 1 228 ? 16.030 24.728 41.121 1.00 23.95 227 THR A O 1
ATOM 1886 N N . TYR A 1 229 ? 14.828 23.917 39.404 1.00 19.57 228 TYR A N 1
ATOM 1887 C CA . TYR A 1 229 ? 15.813 24.231 38.394 1.00 19.79 228 TYR A CA 1
ATOM 1888 C C . TYR A 1 229 ? 15.115 25.058 37.318 1.00 20.75 228 TYR A C 1
ATOM 1889 O O . TYR A 1 229 ? 14.079 24.624 36.803 1.00 18.65 228 TYR A O 1
ATOM 1898 N N . THR A 1 230 ? 15.678 26.235 37.018 1.00 21.77 229 THR A N 1
ATOM 1899 C CA . THR A 1 230 ? 15.126 27.183 36.032 1.00 19.71 229 THR A CA 1
ATOM 1900 C C . THR A 1 230 ? 16.063 27.322 34.857 1.00 20.64 229 THR A C 1
ATOM 1901 O O . THR A 1 230 ? 17.231 27.631 35.036 1.00 20.97 229 THR A O 1
ATOM 1905 N N . SER A 1 231 ? 15.564 27.078 33.648 1.00 17.10 230 SER A N 1
ATOM 1906 C CA . SER A 1 231 ? 16.367 27.274 32.457 1.00 17.61 230 SER A CA 1
ATOM 1907 C C . SER A 1 231 ? 16.673 28.748 32.215 1.00 18.36 230 SER A C 1
ATOM 1908 O O . SER A 1 231 ? 15.814 29.595 32.447 1.00 17.19 230 SER A O 1
ATOM 1911 N N . PRO A 1 232 ? 17.852 29.047 31.641 1.00 21.39 231 PRO A N 1
ATOM 1912 C CA . PRO A 1 232 ? 18.029 30.411 31.102 1.00 23.59 231 PRO A CA 1
ATOM 1913 C C . PRO A 1 232 ? 17.023 30.807 30.014 1.00 23.07 231 PRO A C 1
ATOM 1914 O O . PRO A 1 232 ? 16.814 31.993 29.806 1.00 24.24 231 PRO A O 1
ATOM 1918 N N . GLU A 1 233 ? 16.405 29.830 29.350 1.00 20.33 232 GLU A N 1
ATOM 1919 C CA . GLU A 1 233 ? 15.386 30.105 28.324 1.00 19.90 232 GLU A CA 1
ATOM 1920 C C . GLU A 1 233 ? 14.047 30.570 28.890 1.00 16.59 232 GLU A C 1
ATOM 1921 O O . GLU A 1 233 ? 13.128 30.868 28.126 1.00 18.25 232 GLU A O 1
ATOM 1927 N N . VAL A 1 234 ? 13.931 30.654 30.218 1.00 16.91 233 VAL A N 1
ATOM 1928 C CA . VAL A 1 234 ? 12.737 31.207 30.837 1.00 18.36 233 VAL A CA 1
ATOM 1929 C C . VAL A 1 234 ? 12.528 32.632 30.352 1.00 17.89 233 VAL A C 1
ATOM 1930 O O . VAL A 1 234 ? 11.391 33.067 30.229 1.00 21.15 233 VAL A O 1
ATOM 1934 N N . GLU A 1 235 ? 13.629 33.330 30.039 1.00 19.85 234 GLU A N 1
ATOM 1935 C CA . GLU A 1 235 ? 13.576 34.683 29.466 1.00 23.81 234 GLU A CA 1
ATOM 1936 C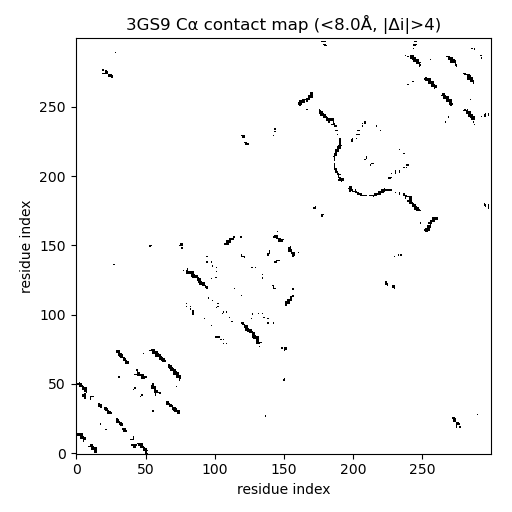 C . GLU A 1 235 ? 12.966 34.706 28.051 1.00 23.02 234 GLU A C 1
ATOM 1937 O O . GLU A 1 235 ? 12.288 35.655 27.673 1.00 25.41 234 GLU A O 1
ATOM 1951 N N . TRP A 1 237 ? 10.813 32.181 26.723 1.00 15.55 236 TRP A N 1
ATOM 1952 C CA . TRP A 1 237 ? 9.515 31.495 26.566 1.00 14.79 236 TRP A CA 1
ATOM 1953 C C . TRP A 1 237 ? 8.521 31.652 27.725 1.00 17.82 236 TRP A C 1
ATOM 1954 O O . TRP A 1 237 ? 7.338 31.225 27.645 1.00 17.38 236 TRP A O 1
ATOM 1965 N N . GLY A 1 238 ? 8.968 32.290 28.787 1.00 14.94 237 GLY A N 1
ATOM 1966 C CA . GLY A 1 238 ? 8.161 32.409 29.986 1.00 17.01 237 GLY A CA 1
ATOM 1967 C C . GLY A 1 238 ? 8.284 31.172 30.820 1.00 15.84 237 GLY A C 1
ATOM 1968 O O . GLY A 1 238 ? 8.928 30.214 30.408 1.00 16.91 237 GLY A O 1
ATOM 1969 N N . ILE A 1 239 ? 7.698 31.203 32.012 1.00 17.93 238 ILE A N 1
ATOM 1970 C CA . ILE A 1 239 ? 7.692 30.076 32.923 1.00 19.71 238 ILE A CA 1
ATOM 1971 C C . ILE A 1 239 ? 6.673 29.045 32.464 1.00 17.47 238 ILE A C 1
ATOM 1972 O O . ILE A 1 239 ? 5.489 29.351 32.273 1.00 16.57 238 ILE A O 1
ATOM 1977 N N . ARG A 1 240 ? 7.153 27.820 32.285 1.00 16.51 239 ARG A N 1
ATOM 1978 C CA . ARG A 1 240 ? 6.325 26.673 31.926 1.00 17.73 239 ARG A CA 1
ATOM 1979 C C . ARG A 1 240 ? 6.904 25.495 32.680 1.00 16.84 239 ARG A C 1
ATOM 1980 O O . ARG A 1 240 ? 8.094 25.215 32.592 1.00 14.93 239 ARG A O 1
ATOM 1988 N N . TRP A 1 241 ? 6.043 24.858 33.453 1.00 16.07 240 TRP A N 1
ATOM 1989 C CA . TRP A 1 241 ? 6.422 23.861 34.460 1.00 16.46 240 TRP A CA 1
ATOM 1990 C C . TRP A 1 241 ? 6.426 22.459 33.884 1.00 15.25 240 TRP A C 1
ATOM 1991 O O . TRP A 1 241 ? 5.389 21.948 33.418 1.00 15.49 240 TRP A O 1
ATOM 2002 N N . GLN A 1 242 ? 7.581 21.815 33.891 1.00 13.40 241 GLN A N 1
ATOM 2003 C CA . GLN A 1 242 ? 7.630 20.411 33.539 1.00 13.71 241 GLN A CA 1
ATOM 2004 C C . GLN A 1 242 ? 7.140 19.547 34.677 1.00 13.65 241 GLN A C 1
ATOM 2005 O O . GLN A 1 242 ? 7.200 19.974 35.834 1.00 15.47 241 GLN A O 1
ATOM 2011 N N . GLU A 1 243 ? 6.680 18.338 34.348 1.00 15.98 242 GLU A N 1
ATOM 2012 C CA . GLU A 1 243 ? 6.307 17.389 35.397 1.00 15.77 242 GLU A CA 1
ATOM 2013 C C . GLU A 1 243 ? 7.486 17.266 36.357 1.00 16.88 242 GLU A C 1
ATOM 2014 O O . GLU A 1 243 ? 8.612 17.026 35.922 1.00 16.83 242 GLU A O 1
ATOM 2020 N N . PRO A 1 244 ? 7.251 17.444 37.667 1.00 16.91 243 PRO A N 1
ATOM 2021 C CA . PRO A 1 244 ? 8.400 17.344 38.578 1.00 17.89 243 PRO A CA 1
ATOM 2022 C C . PRO A 1 244 ? 8.991 15.932 38.677 1.00 18.32 243 PRO A C 1
ATOM 2023 O O . PRO A 1 244 ? 8.320 14.924 38.381 1.00 18.52 243 PRO A O 1
ATOM 2027 N N . VAL A 1 245 ? 10.261 15.873 39.070 1.00 17.12 244 VAL A N 1
ATOM 2028 C CA . VAL A 1 245 ? 10.844 14.616 39.513 1.00 20.07 244 VAL A CA 1
ATOM 2029 C C . VAL A 1 245 ? 10.351 14.415 40.942 1.00 21.34 244 VAL A C 1
ATOM 2030 O O . VAL A 1 245 ? 10.356 15.345 41.738 1.00 22.52 244 VAL A O 1
ATOM 2034 N N . SER A 1 246 ? 9.879 13.204 41.230 1.00 21.98 245 SER A N 1
ATOM 2035 C CA . SER A 1 246 ? 9.433 12.824 42.559 1.00 22.52 245 SER A CA 1
ATOM 2036 C C . SER A 1 246 ? 10.032 11.453 42.877 1.00 23.28 245 SER A C 1
ATOM 2037 O O . SER A 1 246 ? 9.781 10.469 42.174 1.00 27.58 245 SER A O 1
ATOM 2040 N N . ASP A 1 247 ? 10.873 11.398 43.902 1.00 21.47 246 ASP A N 1
ATOM 2041 C CA . ASP A 1 247 ? 11.591 10.176 44.200 1.00 19.02 246 ASP A CA 1
ATOM 2042 C C . ASP A 1 247 ? 11.495 9.958 45.688 1.00 18.66 246 ASP A C 1
ATOM 2043 O O . ASP A 1 247 ? 12.149 10.647 46.428 1.00 19.94 246 ASP A O 1
ATOM 2048 N N . GLU A 1 248 ? 10.652 9.007 46.089 1.00 19.06 247 GLU A N 1
ATOM 2049 C CA A GLU A 1 248 ? 10.324 8.700 47.487 0.50 21.13 247 GLU A CA 1
ATOM 2050 C CA B GLU A 1 248 ? 10.365 8.856 47.514 0.50 20.00 247 GLU A CA 1
ATOM 2051 C C . GLU A 1 248 ? 11.515 8.184 48.278 1.00 19.82 247 GLU A C 1
ATOM 2052 O O . GLU A 1 248 ? 11.439 8.019 49.495 1.00 19.22 247 GLU A O 1
ATOM 2063 N N . ARG A 1 249 ? 12.603 7.851 47.581 1.00 18.88 248 ARG A N 1
ATOM 2064 C CA . ARG A 1 249 ? 13.802 7.318 48.250 1.00 17.54 248 ARG A CA 1
ATOM 2065 C C . ARG A 1 249 ? 14.708 8.393 48.847 1.00 18.29 248 ARG A C 1
ATOM 2066 O O . ARG A 1 249 ? 15.520 8.126 49.744 1.00 15.85 248 ARG A O 1
ATOM 2074 N N . TYR A 1 250 ? 14.600 9.605 48.318 1.00 15.84 249 TYR A N 1
ATOM 2075 C CA . TYR A 1 250 ? 15.463 10.668 48.706 1.00 14.11 249 TYR A CA 1
ATOM 2076 C C . TYR A 1 250 ? 14.968 11.341 49.991 1.00 17.06 249 TYR A C 1
ATOM 2077 O O . TYR A 1 250 ? 13.910 11.982 50.001 1.00 15.95 249 TYR A O 1
ATOM 2086 N N . THR A 1 251 ? 15.752 11.216 51.057 1.00 16.23 250 THR A N 1
ATOM 2087 C CA . THR A 1 251 ? 15.464 11.920 52.318 1.00 16.41 250 THR A CA 1
ATOM 2088 C C . THR A 1 251 ? 16.339 13.177 52.467 1.00 18.99 250 THR A C 1
ATOM 2089 O O . THR A 1 251 ? 16.136 13.967 53.390 1.00 18.29 250 THR A O 1
ATOM 2093 N N . VAL A 1 252 ? 17.311 13.320 51.569 1.00 18.51 251 VAL A N 1
ATOM 2094 C CA . VAL A 1 252 ? 18.130 14.510 51.402 1.00 18.86 251 VAL A CA 1
ATOM 2095 C C . VAL A 1 252 ? 18.250 14.737 49.902 1.00 17.95 251 VAL A C 1
ATOM 2096 O O . VAL A 1 252 ? 18.061 13.808 49.124 1.00 16.24 251 VAL A O 1
ATOM 2100 N N . ALA A 1 253 ? 18.570 15.968 49.511 1.00 19.00 252 ALA A N 1
ATOM 2101 C CA . ALA A 1 253 ? 18.588 16.347 48.111 1.00 15.92 252 ALA A CA 1
ATOM 2102 C C . ALA A 1 253 ? 19.461 15.434 47.246 1.00 17.35 252 ALA A C 1
ATOM 2103 O O . ALA A 1 253 ? 19.067 15.095 46.132 1.00 16.00 252 ALA A O 1
ATOM 2105 N N . GLY A 1 254 ? 20.645 15.060 47.735 1.00 14.39 253 GLY A N 1
ATOM 2106 C CA . GLY A 1 254 ? 21.535 14.213 46.959 1.00 15.29 253 GLY A CA 1
ATOM 2107 C C . GLY A 1 254 ? 21.786 14.834 45.592 1.00 15.25 253 GLY A C 1
ATOM 2108 O O . GLY A 1 254 ? 22.010 16.059 45.461 1.00 15.90 253 GLY A O 1
ATOM 2109 N N . ASN A 1 255 ? 21.712 14.001 44.555 1.00 14.72 254 ASN A N 1
ATOM 2110 C CA . ASN A 1 255 ? 21.987 14.441 43.179 1.00 16.36 254 ASN A CA 1
ATOM 2111 C C . ASN A 1 255 ? 20.748 15.007 42.459 1.00 16.21 254 ASN A C 1
ATOM 2112 O O . ASN A 1 255 ? 20.709 15.104 41.206 1.00 14.75 254 ASN A O 1
ATOM 2130 N N . GLN A 1 257 ? 19.306 18.023 42.081 1.00 18.98 256 GLN A N 1
ATOM 2131 C CA . GLN A 1 257 ? 19.460 19.248 41.232 1.00 20.12 256 GLN A CA 1
ATOM 2132 C C . GLN A 1 257 ? 19.973 18.912 39.837 1.00 17.39 256 GLN A C 1
ATOM 2133 O O . GLN A 1 257 ? 19.478 19.398 38.851 1.00 18.98 256 GLN A O 1
ATOM 2139 N N . ARG A 1 258 ? 21.018 18.088 39.767 1.00 16.22 257 ARG A N 1
ATOM 2140 C CA . ARG A 1 258 ? 21.563 17.621 38.518 1.00 17.15 257 ARG A CA 1
ATOM 2141 C C . ARG A 1 258 ? 20.555 16.799 37.732 1.00 18.53 257 ARG A C 1
ATOM 2142 O O . ARG A 1 258 ? 20.454 16.936 36.501 1.00 16.78 257 ARG A O 1
ATOM 2150 N N . ARG A 1 259 ? 19.791 15.954 38.435 1.00 18.36 258 ARG A N 1
ATOM 2151 C CA . ARG A 1 259 ? 18.697 15.218 37.812 1.00 18.99 258 ARG A CA 1
ATOM 2152 C C . ARG A 1 259 ? 17.720 16.097 37.080 1.00 18.57 258 ARG A C 1
ATOM 2153 O O . ARG A 1 259 ? 17.317 15.775 35.964 1.00 17.79 258 ARG A O 1
ATOM 2161 N N . LEU A 1 260 ? 17.347 17.211 37.694 1.00 17.69 259 LEU A N 1
ATOM 2162 C CA . LEU A 1 260 ? 16.417 18.152 37.085 1.00 16.41 259 LEU A CA 1
ATOM 2163 C C . LEU A 1 260 ? 16.993 18.747 35.810 1.00 17.30 259 LEU A C 1
ATOM 2164 O O . LEU A 1 260 ? 16.303 18.807 34.786 1.00 18.87 259 LEU A O 1
ATOM 2180 N N 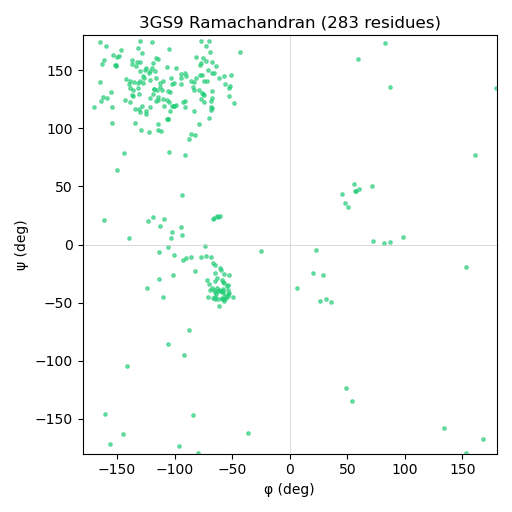. LEU A 1 262 ? 19.248 17.452 33.924 1.00 16.69 261 LEU A N 1
ATOM 2181 C CA . LEU A 1 262 ? 19.308 16.362 32.942 1.00 17.74 261 LEU A CA 1
ATOM 2182 C C . LEU A 1 262 ? 17.961 16.130 32.227 1.00 19.45 261 LEU A C 1
ATOM 2183 O O . LEU A 1 262 ? 17.917 15.667 31.072 1.00 20.71 261 LEU A O 1
ATOM 2188 N N . GLU A 1 263 ? 16.865 16.485 32.893 1.00 19.79 262 GLU A N 1
ATOM 2189 C CA . GLU A 1 263 ? 15.515 16.140 32.423 1.00 21.00 262 GLU A CA 1
ATOM 2190 C C . GLU A 1 263 ? 14.751 17.295 31.728 1.00 18.73 262 GLU A C 1
ATOM 2191 O O . GLU A 1 263 ? 13.884 17.032 30.896 1.00 20.02 262 GLU A O 1
ATOM 2197 N N . LEU A 1 264 ? 15.072 18.549 32.057 1.00 16.77 263 LEU A N 1
ATOM 2198 C CA . LEU A 1 264 ? 14.293 19.693 31.531 1.00 17.09 263 LEU A CA 1
ATOM 2199 C C . LEU A 1 264 ? 14.459 19.914 30.014 1.00 16.63 263 LEU A C 1
ATOM 2200 O O . LEU A 1 264 ? 15.558 20.167 29.497 1.00 15.31 263 LEU A O 1
ATOM 2205 N N . GLN A 1 265 ? 13.332 19.894 29.329 1.00 14.92 264 GLN A N 1
ATOM 2206 C CA . GLN A 1 265 ? 13.317 20.062 27.878 1.00 14.69 264 GLN A CA 1
ATOM 2207 C C . GLN A 1 265 ? 13.152 21.552 27.594 1.00 15.96 264 GLN A C 1
ATOM 2208 O O . GLN A 1 265 ? 12.053 21.985 27.260 1.00 15.70 264 GLN A O 1
ATOM 2214 N N . ASP A 1 266 ? 14.233 22.317 27.745 1.00 16.86 265 ASP A N 1
ATOM 2215 C CA . ASP A 1 266 ? 14.189 23.776 27.622 1.00 15.44 265 ASP A CA 1
ATOM 2216 C C . ASP A 1 266 ? 14.518 24.301 26.217 1.00 17.47 265 ASP A C 1
ATOM 2217 O O . ASP A 1 266 ? 14.593 25.523 26.006 1.00 16.57 265 ASP A O 1
ATOM 2222 N N . TYR A 1 267 ? 14.642 23.384 25.254 1.00 18.24 266 TYR A N 1
ATOM 2223 C CA . TYR A 1 267 ? 14.734 23.757 23.826 1.00 15.75 266 TYR A CA 1
ATOM 2224 C C . TYR A 1 267 ? 13.733 22.921 23.051 1.00 18.43 266 TYR A C 1
ATOM 2225 O O . TYR A 1 267 ? 13.383 21.814 23.501 1.00 17.19 266 TYR A O 1
ATOM 2234 N N . PRO A 1 268 ? 13.321 23.398 21.867 1.00 17.52 267 PRO A N 1
ATOM 2235 C CA . PRO A 1 268 ? 12.364 22.624 21.055 1.00 14.40 267 PRO A CA 1
ATOM 2236 C C . PRO A 1 268 ? 12.850 21.198 20.863 1.00 17.01 267 PRO A C 1
ATOM 2237 O O . PRO A 1 268 ? 14.047 20.987 20.666 1.00 16.02 267 PRO A O 1
ATOM 2241 N N . ALA A 1 269 ? 11.951 20.229 21.003 1.00 16.48 268 ALA A N 1
ATOM 2242 C CA . ALA A 1 269 ? 12.324 18.833 20.827 1.00 16.10 268 ALA A CA 1
ATOM 2243 C C . ALA A 1 269 ? 12.666 18.652 19.346 1.00 14.45 268 ALA A C 1
ATOM 2244 O O . ALA A 1 269 ? 11.815 18.805 18.484 1.00 16.70 268 ALA A O 1
ATOM 2246 N N . THR A 1 270 ? 13.921 18.290 19.082 1.00 14.78 269 THR A N 1
ATOM 2247 C CA . THR A 1 270 ? 14.503 18.314 17.732 1.00 15.45 269 THR A CA 1
ATOM 2248 C C . THR A 1 270 ? 15.176 16.984 17.480 1.00 17.25 269 THR A C 1
ATOM 2249 O O . THR A 1 270 ? 16.129 16.600 18.215 1.00 17.72 269 THR A O 1
ATOM 2253 N N . THR A 1 271 ? 14.656 16.272 16.487 1.00 16.69 270 THR A N 1
ATOM 2254 C CA . THR A 1 271 ? 15.145 14.945 16.124 1.00 17.20 270 THR A CA 1
ATOM 2255 C C . THR A 1 271 ? 15.219 14.849 14.624 1.00 17.04 270 THR A C 1
ATOM 2256 O O . THR A 1 271 ? 14.252 15.142 13.936 1.00 18.10 270 THR A O 1
ATOM 2260 N N . GLY A 1 272 ? 16.364 14.426 14.136 1.00 18.98 271 GLY A N 1
ATOM 2261 C CA . GLY A 1 272 ? 16.587 14.361 12.709 1.00 18.12 271 GLY A CA 1
ATOM 2262 C C . GLY A 1 272 ? 17.509 13.252 12.277 1.00 19.91 271 GLY A C 1
ATOM 2263 O O . GLY A 1 272 ? 18.292 12.716 13.076 1.00 20.58 271 GLY A O 1
ATOM 2264 N N . SER A 1 273 ? 17.419 12.956 10.992 1.00 21.34 272 SER A N 1
ATOM 2265 C CA . SER A 1 273 ? 18.288 11.980 10.351 1.00 22.41 272 SER A CA 1
ATOM 2266 C C . SER A 1 273 ? 19.215 12.735 9.421 1.00 22.04 272 SER A C 1
ATOM 2267 O O . SER A 1 273 ? 18.769 13.479 8.551 1.00 20.20 272 SER A O 1
ATOM 2270 N N . VAL A 1 274 ? 20.513 12.521 9.607 1.00 24.66 273 VAL A N 1
ATOM 2271 C CA . VAL A 1 274 ? 21.520 13.238 8.871 1.00 24.48 273 VAL A CA 1
ATOM 2272 C C . VAL A 1 274 ? 22.590 12.309 8.308 1.00 26.96 273 VAL A C 1
ATOM 2273 O O . VAL A 1 274 ? 22.796 11.196 8.787 1.00 22.13 273 VAL A O 1
ATOM 2277 N N . ILE A 1 275 ? 23.243 12.794 7.267 1.00 28.77 274 ILE A N 1
ATOM 2278 C CA . ILE A 1 275 ? 24.561 12.308 6.870 1.00 34.68 274 ILE A CA 1
ATOM 2279 C C . ILE A 1 275 ? 25.573 13.372 7.303 1.00 37.58 274 ILE A C 1
ATOM 2280 O O . ILE A 1 275 ? 25.457 14.550 6.917 1.00 37.36 274 ILE A O 1
ATOM 2285 N N . LEU A 1 276 ? 26.542 12.965 8.121 1.00 39.57 275 LEU A N 1
ATOM 2286 C CA . LEU A 1 276 ? 27.568 13.879 8.629 1.00 44.40 275 LEU A CA 1
ATOM 2287 C C . LEU A 1 276 ? 28.812 13.903 7.712 1.00 47.39 275 LEU A C 1
ATOM 2288 O O . LEU A 1 276 ? 29.115 12.916 7.043 1.00 48.70 275 LEU A O 1
ATOM 2298 N N . GLU A 1 281 ? 34.742 7.309 12.012 1.00 56.87 280 GLU A N 1
ATOM 2299 C CA . GLU A 1 281 ? 35.040 7.161 13.436 1.00 55.89 280 GLU A CA 1
ATOM 2300 C C . GLU A 1 281 ? 33.773 6.905 14.235 1.00 54.77 280 GLU A C 1
ATOM 2301 O O . GLU A 1 281 ? 32.672 7.202 13.770 1.00 53.99 280 GLU A O 1
ATOM 2303 N N . CYS A 1 282 ? 33.934 6.348 15.435 1.00 54.80 281 CYS A N 1
ATOM 2304 C CA . CYS A 1 282 ? 32.814 6.187 16.366 1.00 53.64 281 CYS A CA 1
ATOM 2305 C C . CYS A 1 282 ? 32.600 7.486 17.142 1.00 50.88 281 CYS A C 1
ATOM 2306 O O . CYS A 1 282 ? 33.558 8.062 17.667 1.00 51.14 281 CYS A O 1
ATOM 2309 N N . GLU A 1 283 ? 31.343 7.929 17.223 1.00 46.23 282 GLU A N 1
ATOM 2310 C CA . GLU A 1 283 ? 31.016 9.218 17.827 1.00 41.67 282 GLU A CA 1
ATOM 2311 C C . GLU A 1 283 ? 29.706 9.193 18.633 1.00 38.25 282 GLU A C 1
ATOM 2312 O O . GLU A 1 283 ? 29.000 10.207 18.701 1.00 34.99 282 GLU A O 1
ATOM 2325 N N . GLY A 1 285 ? 27.006 9.740 21.207 1.00 22.46 284 GLY A N 1
ATOM 2326 C CA . GLY A 1 285 ? 26.815 10.807 22.171 1.00 23.28 284 GLY A CA 1
ATOM 2327 C C . GLY A 1 285 ? 27.493 12.122 21.835 1.00 20.28 284 GLY A C 1
ATOM 2328 O O . GLY A 1 285 ? 27.328 13.107 22.540 1.00 20.84 284 GLY A O 1
ATOM 2329 N N . ASP A 1 286 ? 28.270 12.170 20.760 1.00 20.99 285 ASP A N 1
ATOM 2330 C CA . ASP A 1 286 ? 28.886 13.436 20.397 1.00 22.24 285 ASP A CA 1
ATOM 2331 C C . ASP A 1 286 ? 27.852 14.485 20.022 1.00 22.26 285 ASP A C 1
ATOM 2332 O O . ASP A 1 286 ? 26.737 14.146 19.606 1.00 20.82 285 ASP A O 1
ATOM 2337 N N . TYR A 1 287 ? 28.231 15.745 20.203 1.00 22.70 286 TYR A N 1
ATOM 2338 C CA . TYR A 1 287 ? 27.309 16.863 20.042 1.00 23.87 286 TYR A CA 1
ATOM 2339 C C . TYR A 1 287 ? 27.495 17.549 18.704 1.00 22.37 286 TYR A C 1
ATOM 2340 O O . TYR A 1 287 ? 28.620 17.707 18.239 1.00 25.29 286 TYR A O 1
ATOM 2349 N N . VAL A 1 288 ? 26.366 17.916 18.088 1.00 20.12 287 VAL A N 1
ATOM 2350 C CA . VAL A 1 288 ? 26.348 18.799 16.931 1.00 19.60 287 VAL A CA 1
ATOM 2351 C C . VAL A 1 288 ? 25.560 20.060 17.321 1.00 17.89 287 VAL A C 1
ATOM 2352 O O . VAL A 1 288 ? 24.497 19.964 17.944 1.00 20.21 287 VAL A O 1
ATOM 2356 N N . LEU A 1 289 ? 26.094 21.240 16.990 1.00 19.24 288 LEU A N 1
ATOM 2357 C CA . LEU A 1 289 ? 25.397 22.515 17.273 1.00 19.03 288 LEU A CA 1
ATOM 2358 C C . LEU A 1 289 ? 24.270 22.635 16.272 1.00 17.94 288 LEU A C 1
ATOM 2359 O O . LEU A 1 289 ? 24.514 22.577 15.067 1.00 20.11 288 LEU A O 1
ATOM 2364 N N . PHE A 1 290 ? 23.048 22.775 16.774 1.00 18.42 289 PHE A N 1
ATOM 2365 C CA . PHE A 1 290 ? 21.869 22.930 15.929 1.00 17.37 289 PHE A CA 1
ATOM 2366 C C . PHE A 1 290 ? 21.492 24.417 15.935 1.00 15.85 289 PHE A C 1
ATOM 2367 O O . PHE A 1 290 ? 21.198 24.974 16.971 1.00 15.76 289 PHE A O 1
ATOM 2375 N N . ILE A 1 291 ? 21.511 25.056 14.770 1.00 15.40 290 ILE A N 1
ATOM 2376 C CA . ILE A 1 291 ? 21.073 26.439 14.686 1.00 16.80 290 ILE A CA 1
ATOM 2377 C C . ILE A 1 291 ? 19.707 26.484 14.007 1.00 16.49 290 ILE A C 1
ATOM 2378 O O . ILE A 1 291 ? 19.580 26.208 12.796 1.00 15.41 290 ILE A O 1
ATOM 2383 N N . TYR A 1 292 ? 18.685 26.777 14.793 1.00 18.53 291 TYR A N 1
ATOM 2384 C CA . TYR A 1 292 ? 17.332 26.931 14.253 1.00 19.70 291 TYR A CA 1
ATOM 2385 C C . TYR A 1 292 ? 17.222 28.345 13.710 1.00 19.75 291 TYR A C 1
ATOM 2386 O O . TYR A 1 292 ? 16.886 29.314 14.434 1.00 18.59 291 TYR A O 1
ATOM 2395 N N . GLU A 1 293 ? 17.484 28.442 12.415 1.00 19.81 292 GLU A N 1
ATOM 2396 C CA . GLU A 1 293 ? 17.713 29.731 11.771 1.00 22.77 292 GLU A CA 1
ATOM 2397 C C . GLU A 1 293 ? 16.497 30.662 11.796 1.00 22.19 292 GLU A C 1
ATOM 2398 O O . GLU A 1 293 ? 16.646 31.869 11.993 1.00 22.96 292 GLU A O 1
ATOM 2404 N N . PRO A 1 294 ? 15.297 30.131 11.530 1.00 20.60 293 PRO A N 1
ATOM 2405 C CA . PRO A 1 294 ? 14.207 31.090 11.491 1.00 20.24 293 PRO A CA 1
ATOM 2406 C C . PRO A 1 294 ? 14.069 31.947 12.739 1.00 21.25 293 PRO A C 1
ATOM 2407 O O . PRO A 1 294 ? 13.701 33.118 12.605 1.00 24.03 293 PRO A O 1
ATOM 2411 N N . LEU A 1 295 ? 14.338 31.405 13.924 1.00 18.86 294 LEU A N 1
ATOM 2412 C CA . LEU A 1 295 ? 14.243 32.197 15.152 1.00 19.51 294 LEU A CA 1
ATOM 2413 C C . LEU A 1 295 ? 15.610 32.586 15.755 1.00 21.43 294 LEU A C 1
ATOM 2414 O O . LEU A 1 295 ? 15.671 33.304 16.763 1.00 20.84 294 LEU A O 1
ATOM 2419 N N . GLY A 1 296 ? 16.692 32.133 15.124 1.00 19.68 295 GLY A N 1
ATOM 2420 C CA . GLY A 1 296 ? 18.046 32.352 15.621 1.00 19.70 295 GLY A CA 1
ATOM 2421 C C . GLY A 1 296 ? 18.284 31.772 16.996 1.00 23.05 295 GLY A C 1
ATOM 2422 O O . GLY A 1 296 ? 18.817 32.442 17.878 1.00 26.77 295 GLY A O 1
ATOM 2423 N N . ILE A 1 297 ? 17.884 30.519 17.178 1.00 18.57 296 ILE A N 1
ATOM 2424 C CA . ILE A 1 297 ? 18.029 29.831 18.460 1.00 18.84 296 ILE A CA 1
ATOM 2425 C C . ILE A 1 297 ? 19.017 28.695 18.214 1.00 21.35 296 ILE A C 1
ATOM 2426 O O . ILE A 1 297 ? 18.834 27.909 17.282 1.00 22.40 296 ILE A O 1
ATOM 2431 N N . ASP A 1 298 ? 20.056 28.649 19.041 1.00 22.22 297 ASP A N 1
ATOM 2432 C CA . ASP A 1 298 ? 21.137 27.685 18.934 1.00 21.65 297 ASP A CA 1
ATOM 2433 C C . ASP A 1 298 ? 21.104 26.742 20.132 1.00 20.83 297 ASP A C 1
ATOM 2434 O O . ASP A 1 298 ? 20.999 27.185 21.282 1.00 18.22 297 ASP A O 1
ATOM 2439 N N . TYR A 1 299 ? 21.261 25.442 19.877 1.00 17.84 298 TYR A N 1
ATOM 2440 C CA . TYR A 1 299 ? 21.314 24.438 20.931 1.00 16.37 298 TYR A CA 1
ATOM 2441 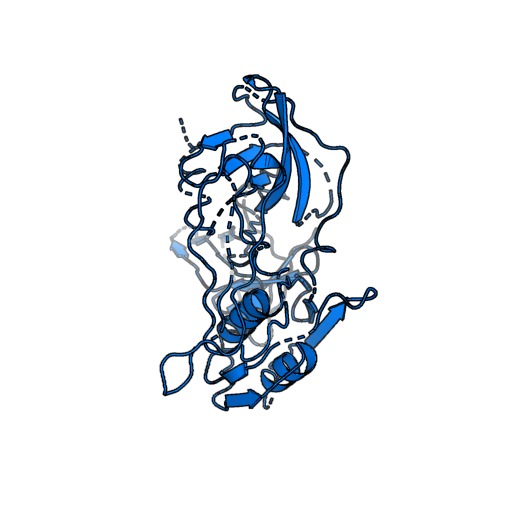C C . TYR A 1 299 ? 21.940 23.137 20.404 1.00 17.22 298 TYR A C 1
ATOM 2442 O O . TYR A 1 299 ? 21.939 22.879 19.214 1.00 17.55 298 TYR A O 1
ATOM 2451 N N . ASP A 1 300 ? 22.445 22.323 21.314 1.00 19.76 299 ASP A N 1
ATOM 2452 C CA . ASP A 1 300 ? 23.082 21.068 20.961 1.00 19.57 299 ASP A CA 1
ATOM 2453 C C . ASP A 1 300 ? 22.080 19.924 20.751 1.00 20.91 299 ASP A C 1
ATOM 2454 O O . ASP A 1 300 ? 21.058 19.805 21.452 1.00 20.75 299 ASP A O 1
ATOM 2459 N N . VAL A 1 301 ? 22.360 19.127 19.735 1.00 16.91 300 VAL A N 1
ATOM 2460 C CA . VAL A 1 301 ? 21.713 17.847 19.558 1.00 17.18 300 VAL A CA 1
ATOM 2461 C C . VAL A 1 301 ? 22.822 16.804 19.625 1.00 18.64 300 VAL A C 1
ATOM 2462 O O . VAL A 1 301 ? 23.983 17.131 19.412 1.00 19.05 300 VAL A O 1
ATOM 2466 N N . GLN A 1 302 ? 22.458 15.582 19.977 1.00 18.77 301 GLN A N 1
ATOM 2467 C CA . GLN A 1 302 ? 23.440 14.537 20.265 1.00 18.49 301 GLN A CA 1
ATOM 2468 C C . GLN A 1 302 ? 23.183 13.376 19.304 1.00 17.71 301 GLN A C 1
ATOM 2469 O O . GLN A 1 302 ? 22.046 13.117 18.910 1.00 18.58 301 GLN A O 1
ATOM 2475 N N . ILE A 1 303 ? 24.244 12.662 18.949 1.00 17.63 302 ILE A N 1
ATOM 2476 C CA . ILE A 1 303 ? 24.148 11.400 18.224 1.00 18.38 302 ILE A CA 1
ATOM 2477 C C . ILE A 1 303 ? 23.569 10.277 19.122 1.00 18.00 302 ILE A C 1
ATOM 2478 O O . ILE A 1 303 ? 24.208 9.843 20.070 1.00 20.88 302 ILE A O 1
ATOM 2483 N N . VAL A 1 304 ? 22.344 9.882 18.835 1.00 17.45 303 VAL A N 1
ATOM 2484 C CA . VAL A 1 304 ? 21.591 8.917 19.681 1.00 18.86 303 VAL A CA 1
ATOM 2485 C C . VAL A 1 304 ? 21.333 7.595 18.945 1.00 18.04 303 VAL A C 1
ATOM 2486 O O . VAL A 1 304 ? 20.786 6.648 19.523 1.00 18.91 303 VAL A O 1
ATOM 2490 N N . ALA A 1 305 ? 21.679 7.543 17.665 1.00 19.48 304 ALA A N 1
ATOM 2491 C CA . ALA A 1 305 ? 21.531 6.321 16.879 1.00 18.90 304 ALA A CA 1
ATOM 2492 C C . ALA A 1 305 ? 22.337 6.386 15.625 1.00 18.56 304 ALA A C 1
ATOM 2493 O O . ALA A 1 305 ? 22.654 7.462 15.126 1.00 18.44 304 ALA A O 1
ATOM 2495 N N . TYR A 1 306 ? 22.688 5.216 15.120 1.00 18.65 305 TYR A N 1
ATOM 2496 C CA . TYR A 1 306 ? 23.232 5.094 13.787 1.00 18.21 305 TYR A CA 1
ATOM 2497 C C . TYR A 1 306 ? 22.795 3.812 13.087 1.00 18.40 305 TYR A C 1
ATOM 2498 O O . TYR A 1 306 ? 22.404 2.823 13.735 1.00 16.83 305 TYR A O 1
ATOM 2529 N N . TYR A 1 309 ? 25.984 0.477 6.772 1.00 14.88 308 TYR A N 1
ATOM 2530 C CA . TYR A 1 309 ? 26.154 -0.579 5.767 1.00 17.12 308 TYR A CA 1
ATOM 2531 C C . TYR A 1 309 ? 27.659 -0.631 5.453 1.00 16.37 308 TYR A C 1
ATOM 2532 O O . TYR A 1 309 ? 28.108 -0.064 4.452 1.00 18.98 308 TYR A O 1
ATOM 2541 N N . PRO A 1 310 ? 28.466 -1.266 6.342 1.00 15.64 309 PRO A N 1
ATOM 2542 C CA . PRO A 1 310 ? 29.933 -1.180 6.260 1.00 18.45 309 PRO A CA 1
ATOM 2543 C C . PRO A 1 310 ? 30.552 -1.802 5.022 1.00 19.70 309 PRO A C 1
ATOM 2544 O O . PRO A 1 310 ? 31.716 -1.530 4.728 1.00 23.88 309 PRO A O 1
ATOM 2548 N N . PHE A 1 311 ? 29.807 -2.649 4.325 1.00 18.88 310 PHE A N 1
ATOM 2549 C CA . PHE A 1 311 ? 30.365 -3.344 3.155 1.00 20.12 310 PHE A CA 1
ATOM 2550 C C . PHE A 1 311 ? 29.875 -2.684 1.866 1.00 22.60 310 PHE A C 1
ATOM 2551 O O . PHE A 1 311 ? 30.104 -3.202 0.771 1.00 24.41 310 PHE A O 1
ATOM 2559 N N . THR A 1 312 ? 29.253 -1.521 2.012 1.00 22.14 311 THR A N 1
ATOM 2560 C CA . THR A 1 312 ? 28.819 -0.701 0.883 1.00 23.20 311 THR A CA 1
ATOM 2561 C C . THR A 1 312 ? 29.518 0.654 0.956 1.00 25.61 311 THR A C 1
ATOM 2562 O O . THR A 1 312 ? 30.192 0.972 1.946 1.00 26.04 311 THR A O 1
ATOM 2566 N N . ILE A 1 313 ? 29.304 1.465 -0.081 1.00 24.67 312 ILE A N 1
ATOM 2567 C CA . ILE A 1 313 ? 29.788 2.842 -0.116 1.00 24.96 312 ILE A CA 1
ATOM 2568 C C . ILE A 1 313 ? 28.824 3.836 0.553 1.00 26.09 312 ILE A C 1
ATOM 2569 O O . ILE A 1 313 ? 29.039 5.049 0.481 1.00 26.55 312 ILE A O 1
ATOM 2585 N N . ALA A 1 315 ? 27.098 6.184 3.265 1.00 29.69 314 ALA A N 1
ATOM 2586 C CA . ALA A 1 315 ? 27.489 6.888 4.475 1.00 28.66 314 ALA A CA 1
ATOM 2587 C C . ALA A 1 315 ? 26.592 6.386 5.607 1.00 26.59 314 ALA A C 1
ATOM 2588 O O . ALA A 1 315 ? 25.437 6.040 5.350 1.00 24.85 314 ALA A O 1
ATOM 2590 N N . PRO A 1 316 ? 27.125 6.335 6.837 1.00 24.35 315 PRO A N 1
ATOM 2591 C CA . PRO A 1 316 ? 26.285 6.042 7.985 1.00 25.01 315 PRO A CA 1
ATOM 2592 C C . PRO A 1 316 ? 25.131 7.025 8.074 1.00 25.60 315 PRO A C 1
ATOM 2593 O O . PRO A 1 316 ? 25.326 8.228 7.807 1.00 25.89 315 PRO A O 1
ATOM 2597 N N . GLU A 1 317 ? 23.940 6.513 8.387 1.00 23.26 316 GLU A N 1
ATOM 2598 C CA . GLU A 1 317 ? 22.798 7.357 8.709 1.00 23.99 316 GLU A CA 1
ATOM 2599 C C . GLU A 1 317 ? 22.804 7.585 10.202 1.00 23.65 316 GLU A C 1
ATOM 2600 O O . GLU A 1 317 ? 22.745 6.628 10.968 1.00 21.60 316 GLU A O 1
ATOM 2606 N N . ILE A 1 318 ? 22.831 8.853 10.600 1.00 22.07 317 ILE A N 1
ATOM 2607 C CA . ILE A 1 318 ? 22.953 9.249 11.987 1.00 20.51 317 ILE A CA 1
ATOM 2608 C C . ILE A 1 318 ? 21.626 9.863 12.462 1.00 20.22 317 ILE A C 1
ATOM 2609 O O . ILE A 1 318 ? 20.974 10.583 11.714 1.00 22.51 317 ILE A O 1
ATOM 2614 N N . THR A 1 319 ? 21.242 9.565 13.693 1.00 19.46 318 THR A N 1
ATOM 2615 C CA . THR A 1 319 ? 20.103 10.234 14.325 1.00 20.41 318 THR A CA 1
ATOM 2616 C C . THR A 1 319 ? 20.614 11.209 15.371 1.00 21.61 318 THR A C 1
ATOM 2617 O O . THR A 1 319 ? 21.371 10.829 16.270 1.00 20.78 318 THR A O 1
ATOM 2621 N N . LEU A 1 320 ? 20.218 12.490 15.232 1.00 18.06 319 LEU A N 1
ATOM 2622 C CA . LEU A 1 320 ? 20.605 13.547 16.149 1.00 19.56 319 LEU A CA 1
ATOM 2623 C C . LEU A 1 320 ? 19.346 13.961 16.902 1.00 17.50 319 LEU A C 1
ATOM 2624 O O . LEU A 1 320 ? 18.287 14.111 16.306 1.00 17.17 319 LEU A O 1
ATOM 2629 N N . SER A 1 321 ? 19.454 14.078 18.212 1.00 18.72 320 SER A N 1
ATOM 2630 C CA . SER A 1 321 ? 18.311 14.506 19.014 1.00 17.61 320 SER A CA 1
ATOM 2631 C C . SER A 1 321 ? 18.707 15.241 20.262 1.00 18.38 320 SER A C 1
ATOM 2632 O O . SER A 1 321 ? 19.810 15.064 20.807 1.00 18.50 320 SER A O 1
ATOM 2635 N N . ASN A 1 322 ? 17.783 16.080 20.733 1.00 17.43 321 ASN A N 1
ATOM 2636 C CA . ASN A 1 322 ? 17.874 16.656 22.080 1.00 17.80 321 ASN A CA 1
ATOM 2637 C C . ASN A 1 322 ? 16.611 16.327 22.874 1.00 18.46 321 ASN A C 1
ATOM 2638 O O . ASN A 1 322 ? 16.293 16.999 23.861 1.00 20.29 321 ASN A O 1
ATOM 2643 N N . ASN A 1 323 ? 15.876 15.294 22.442 1.00 19.20 322 ASN A N 1
ATOM 2644 C CA . ASN A 1 323 ? 14.582 14.947 23.040 1.00 19.93 322 ASN A CA 1
ATOM 2645 C C . ASN A 1 323 ? 14.829 14.084 24.267 1.00 21.92 322 ASN A C 1
ATOM 2646 O O . ASN A 1 323 ? 15.229 12.923 24.155 1.00 24.51 322 ASN A O 1
ATOM 2669 N N . SER A 1 326 ? 11.885 10.356 25.909 1.00 36.12 325 SER A N 1
ATOM 2670 C CA . SER A 1 326 ? 12.041 8.914 25.741 1.00 37.37 325 SER A CA 1
ATOM 2671 C C . SER A 1 326 ? 12.451 8.559 24.326 1.00 39.20 325 SER A C 1
ATOM 2672 O O . SER A 1 326 ? 12.339 9.375 23.403 1.00 37.21 325 SER A O 1
ATOM 2675 N N . ILE A 1 327 ? 12.907 7.323 24.145 1.00 41.02 326 ILE A N 1
ATOM 2676 C CA . ILE A 1 327 ? 13.269 6.858 22.813 1.00 41.31 326 ILE A CA 1
ATOM 2677 C C . ILE A 1 327 ? 11.997 6.691 21.962 1.00 40.09 326 ILE A C 1
ATOM 2678 O O . ILE A 1 327 ? 12.019 6.955 20.765 1.00 40.50 326 ILE A O 1
ATOM 2683 N N . VAL A 1 328 ? 10.881 6.292 22.579 1.00 39.28 327 VAL A N 1
ATOM 2684 C CA . VAL A 1 328 ? 9.594 6.238 21.862 1.00 39.90 327 VAL A CA 1
ATOM 2685 C C . VAL A 1 328 ? 9.172 7.631 21.356 1.00 37.99 327 VAL A C 1
ATOM 2686 O O . VAL A 1 328 ? 8.636 7.754 20.256 1.00 37.13 327 VAL A O 1
ATOM 2690 N N . SER A 1 329 ? 9.416 8.668 22.167 1.00 37.23 328 SER A N 1
ATOM 2691 C CA . SER A 1 329 ? 9.154 10.047 21.728 1.00 35.38 328 SER A CA 1
ATOM 2692 C C . SER A 1 329 ? 10.075 10.419 20.554 1.00 32.37 328 SER A C 1
ATOM 2693 O O . SER A 1 329 ? 9.642 11.067 19.599 1.00 29.18 328 SER A O 1
ATOM 2696 N N . ILE A 1 330 ? 11.338 10.000 20.632 1.00 33.87 329 ILE A N 1
ATOM 2697 C CA . ILE A 1 330 ? 12.288 10.211 19.535 1.00 33.29 329 ILE A CA 1
ATOM 2698 C C . ILE A 1 330 ? 11.829 9.489 18.261 1.00 36.86 329 ILE A C 1
ATOM 2699 O O . ILE A 1 330 ? 11.853 10.074 17.177 1.00 36.65 329 ILE A O 1
ATOM 2712 N N . ALA A 1 332 ? 8.742 8.601 17.431 1.00 38.13 331 ALA A N 1
ATOM 2713 C CA . ALA A 1 332 ? 7.540 9.316 16.957 1.00 37.47 331 ALA A CA 1
ATOM 2714 C C . ALA A 1 332 ? 7.924 10.464 16.024 1.00 35.97 331 ALA A C 1
ATOM 2715 O O . ALA A 1 332 ? 7.376 10.602 14.925 1.00 36.84 331 ALA A O 1
ATOM 2717 N N . GLN A 1 333 ? 8.882 11.274 16.471 1.00 36.09 332 GLN A N 1
ATOM 2718 C CA . GLN A 1 333 ? 9.435 12.379 15.659 1.00 35.58 332 GLN A CA 1
ATOM 2719 C C . GLN A 1 333 ? 10.043 11.890 14.352 1.00 35.58 332 GLN A C 1
ATOM 2720 O O . GLN A 1 333 ? 9.781 12.470 13.296 1.00 35.58 332 GLN A O 1
ATOM 2726 N N . LEU A 1 334 ? 10.845 10.827 14.416 1.00 35.96 333 LEU A N 1
ATOM 2727 C CA . LEU A 1 334 ? 11.404 10.217 13.188 1.00 37.97 333 LEU A CA 1
ATOM 2728 C C . LEU A 1 334 ? 10.337 9.606 12.268 1.00 37.22 333 LEU A C 1
ATOM 2729 O O . LEU A 1 334 ? 10.514 9.577 11.058 1.00 39.14 333 LEU A O 1
ATOM 2734 N N . ALA A 1 335 ? 9.242 9.106 12.843 1.00 39.58 334 ALA A N 1
ATOM 2735 C CA . ALA A 1 335 ? 8.102 8.635 12.039 1.00 38.84 334 ALA A CA 1
ATOM 2736 C C . ALA A 1 335 ? 7.534 9.797 11.205 1.00 39.60 334 ALA A C 1
ATOM 2737 O O . ALA A 1 335 ? 7.206 9.627 10.019 1.00 35.67 334 ALA A O 1
ATOM 2750 N N . VAL A 1 337 ? 9.409 12.442 10.382 1.00 38.84 336 VAL A N 1
ATOM 2751 C CA . VAL A 1 337 ? 10.474 12.697 9.393 1.00 39.33 336 VAL A CA 1
ATOM 2752 C C . VAL A 1 337 ? 10.324 11.750 8.185 1.00 41.20 336 VAL A C 1
ATOM 2753 O O . VAL A 1 337 ? 10.341 12.192 7.046 1.00 42.56 336 VAL A O 1
ATOM 2757 N N . LEU A 1 338 ? 10.155 10.458 8.449 1.00 42.21 337 LEU A N 1
ATOM 2758 C CA . LEU A 1 338 ? 10.015 9.462 7.390 1.00 42.60 337 LEU A CA 1
ATOM 2759 C C . LEU A 1 338 ? 8.733 9.650 6.561 1.00 43.82 337 LEU A C 1
ATOM 2760 O O . LEU A 1 338 ? 8.775 9.522 5.329 1.00 43.19 337 LEU A O 1
ATOM 2767 N N . GLY A 1 340 ? 6.927 12.478 6.169 1.00 43.39 339 GLY A N 1
ATOM 2768 C CA . GLY A 1 340 ? 7.082 13.717 5.415 1.00 43.06 339 GLY A CA 1
ATOM 2769 C C . GLY A 1 340 ? 5.819 14.549 5.426 1.00 43.41 339 GLY A C 1
ATOM 2770 O O . GLY A 1 340 ? 5.789 15.627 4.836 1.00 45.37 339 GLY A O 1
#

Nearest PDB structures (foldseek):
  3gs9-assembly1_A  TM=1.003E+00  e=1.508E-57  Listeria monocytogenes EGD-e
  3cdd-assembly1_C  TM=6.053E-01  e=6.526E-12  Shewanella oneidensis MR-1
  3cdd-assembly1_B  TM=6.131E-01  e=2.121E-11  Shewanella oneidensis MR-1
  6j0m-assembly1_C  TM=6.212E-01  e=1.033E-08  Photorhabdus asymbiotica
  8gtf-assembly1_M  TM=5.828E-01  e=1.348E-01  Dinoroseobacter phage vB_DshS-R4C

InterPro domains:
  IPR010572 Tail spike domain [PF06605] (182-330)
  IPR044051 Prophage endopeptidase tail, N-terminal [PF18994] (5-90)
  IPR060058 Prophage endopeptidase tail domain [PF26674] (97-173)

Organism: Listeria monocytogenes serovar 1/2a (strain ATCC BAA-679 / EGD-e) (NCBI:txid169963)

Foldseek 3Di:
DFKKKAAQPPDIDTDDAKDLQWWKDFFLVIKIKTHQDPDDDGDDAQMWIDDPQFTWGWHDWDWDPVIDIITITHTLQVVLQVAFQQFFDFAFDWLVVLLVSRCVPPVPAEEDEDDVPPPWGATDDRQGRHGSSVSVVVSCLGGCKGWDDSRRYTYMHLVPAADEDPAADADDDDPFKHKFWACPQAFEEFAADPVGHGLDDGDDDTHPLCCCPDDYDYYHYHPSDSDPHCSVSVLAHRHGIKMKMKGFTVDGLHWYWYQDNVVRDIDIWGFRMWSVVDDTIITMTTPHPVVVSCRVCSCD

B-factor: mean 24.2, std 9.98, range [9.72, 74.01]